Protein AF-A0A381YZC3-F1 (afdb_monomer)

pLDDT: mean 81.11, std 15.32, range [42.75, 98.31]

Nearest PDB structures (foldseek):
  5ohm-assembly2_H  TM=3.632E-01  e=3.678E-01  synthetic construct
  5mn2-assembly2_C  TM=3.811E-01  e=8.317E-01  synthetic construct
  7ny8-assembly2_D  TM=3.290E-01  e=1.004E+00  synthetic construct
  4ylb-assembly1_C  TM=3.086E-01  e=1.659E+00  Saccharolobus solfataricus 98/2
  4v93-assembly1_C1  TM=2.505E-01  e=2.919E+00  Lumbricus terrestris

Radius of gyration: 23.45 Å; Cα contacts (8 Å, |Δi|>4): 344; chains: 1; bounding box: 66×38×62 Å

Solvent-accessible surface area (backbone atoms only — not comparable to full-atom values): 11441 Å² total; per-residue (Å²): 133,54,74,67,57,52,53,51,52,52,19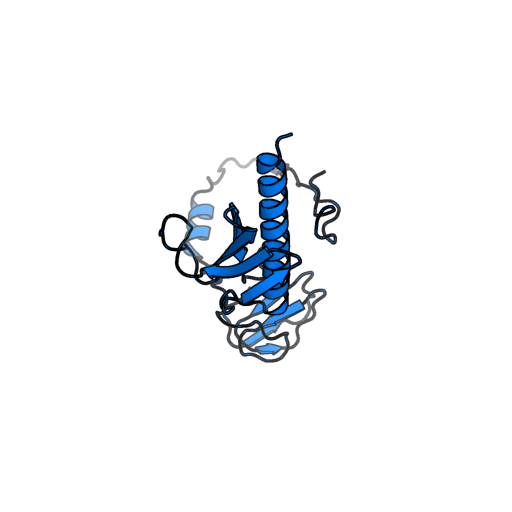,42,52,46,7,48,54,34,38,54,52,46,52,50,52,37,65,76,61,39,32,42,86,49,81,68,47,76,49,75,59,89,86,26,38,30,38,31,40,42,36,48,58,36,49,98,85,68,48,66,52,95,46,87,47,32,16,36,40,36,7,42,8,36,37,89,92,44,73,25,78,41,74,48,81,47,63,40,50,65,80,60,93,61,43,65,42,75,43,86,41,67,65,45,74,49,76,97,61,69,40,83,31,29,33,40,27,45,16,28,42,41,75,70,43,63,77,46,56,44,34,12,54,76,33,50,73,46,48,74,44,53,68,74,74,74,88,71,83,78,87,56,68,64,60,55,50,49,54,61,68,67,52,80,78,78,86,64,96,64,96,70,79,82,76,81,81,68,80,75,81,48,68,43,52,76,92,37,72,74,98,60,31,62,37,80,110

Structure (mmCIF, N/CA/C/O backbone):
data_AF-A0A381YZC3-F1
#
_entry.id   AF-A0A381YZC3-F1
#
loop_
_atom_site.group_PDB
_atom_site.id
_atom_site.type_symbol
_atom_site.label_atom_id
_atom_site.label_alt_id
_atom_site.label_comp_id
_atom_site.label_asym_id
_atom_site.label_entity_id
_atom_site.label_seq_id
_atom_site.pdbx_PDB_ins_code
_atom_site.Cartn_x
_atom_site.Cartn_y
_atom_site.Cartn_z
_atom_site.occupancy
_atom_site.B_iso_or_equiv
_atom_site.auth_seq_id
_atom_site.auth_comp_id
_atom_site.auth_asym_id
_atom_site.auth_atom_id
_atom_site.pdbx_PDB_model_num
ATOM 1 N N . MET A 1 1 ? -3.126 -2.264 38.651 1.00 59.81 1 MET A N 1
ATOM 2 C CA . MET A 1 1 ? -3.818 -1.925 37.384 1.00 59.81 1 MET A CA 1
ATOM 3 C C . MET A 1 1 ? -5.313 -1.931 37.640 1.00 59.81 1 MET A C 1
ATOM 5 O O . MET A 1 1 ? -5.784 -2.868 38.270 1.00 59.81 1 MET A O 1
ATOM 9 N N . SER A 1 2 ? -6.043 -0.898 37.218 1.00 80.50 2 SER A N 1
ATOM 10 C CA . SER A 1 2 ? -7.511 -0.875 37.309 1.00 80.50 2 SER A CA 1
ATOM 11 C C . SER A 1 2 ? -8.143 -1.694 36.174 1.00 80.50 2 SER A C 1
ATOM 13 O O . SER A 1 2 ? -7.505 -1.919 35.146 1.00 80.50 2 SER A O 1
ATOM 15 N N . SER A 1 3 ? -9.406 -2.107 36.340 1.00 79.31 3 SER A N 1
ATOM 16 C CA . SER A 1 3 ? -10.185 -2.769 35.276 1.00 79.31 3 SER A CA 1
ATOM 17 C C . SER A 1 3 ? -10.235 -1.921 33.994 1.00 79.31 3 SER A C 1
ATOM 19 O O . SER A 1 3 ? -10.028 -2.433 32.897 1.00 79.31 3 SER A O 1
ATOM 21 N N . PHE A 1 4 ? -10.367 -0.596 34.143 1.00 84.62 4 PHE A N 1
ATOM 22 C CA . PHE A 1 4 ? -10.307 0.355 33.030 1.00 84.62 4 PHE A CA 1
ATOM 23 C C . PHE A 1 4 ? -8.960 0.350 32.301 1.00 84.62 4 PHE A C 1
ATOM 25 O O . PHE A 1 4 ? -8.937 0.358 31.076 1.00 84.62 4 PHE A O 1
ATOM 32 N N . ALA A 1 5 ? -7.838 0.282 33.024 1.00 89.31 5 ALA A N 1
ATOM 33 C CA . ALA A 1 5 ? -6.520 0.204 32.394 1.00 89.31 5 ALA A CA 1
ATOM 34 C C . ALA A 1 5 ? -6.342 -1.103 31.604 1.00 89.31 5 ALA A C 1
ATOM 36 O O . ALA A 1 5 ? -5.731 -1.108 30.540 1.00 89.31 5 ALA A O 1
ATOM 37 N N . LEU A 1 6 ? -6.899 -2.214 32.092 1.00 92.88 6 LEU A N 1
ATOM 38 C CA . LEU A 1 6 ? -6.858 -3.483 31.368 1.00 92.88 6 LEU A CA 1
ATOM 39 C C . LEU A 1 6 ? -7.740 -3.456 30.109 1.00 92.88 6 LEU A C 1
ATOM 41 O O . LEU A 1 6 ? -7.315 -3.943 29.062 1.00 92.88 6 LEU A O 1
ATOM 45 N N . LEU A 1 7 ? -8.943 -2.881 30.197 1.00 93.38 7 LEU A N 1
ATOM 46 C CA . LEU A 1 7 ? -9.841 -2.703 29.051 1.00 93.38 7 LEU A CA 1
ATOM 47 C C . LEU A 1 7 ? -9.217 -1.793 27.981 1.00 93.38 7 LEU A C 1
ATOM 49 O O . LEU A 1 7 ? -9.295 -2.095 26.789 1.00 93.38 7 LEU A O 1
ATOM 53 N N . ASP A 1 8 ? -8.519 -0.739 28.408 1.00 94.75 8 ASP A N 1
ATOM 54 C CA . ASP A 1 8 ? -7.738 0.139 27.534 1.00 94.75 8 ASP A CA 1
ATOM 55 C C . ASP A 1 8 ? -6.683 -0.625 26.729 1.00 94.75 8 ASP A C 1
ATOM 57 O O . ASP A 1 8 ? -6.651 -0.553 25.498 1.00 94.75 8 ASP A O 1
ATOM 61 N N . ILE A 1 9 ? -5.853 -1.404 27.432 1.00 94.56 9 ILE A N 1
ATOM 62 C CA . ILE A 1 9 ? -4.782 -2.208 26.836 1.00 94.56 9 ILE A CA 1
ATOM 63 C C . ILE A 1 9 ? -5.363 -3.215 25.840 1.00 94.56 9 ILE A C 1
ATOM 65 O O . ILE A 1 9 ? -4.850 -3.345 24.729 1.00 94.56 9 ILE A O 1
ATOM 69 N N . ARG A 1 10 ? -6.456 -3.900 26.197 1.00 95.06 10 ARG A N 1
ATOM 70 C CA . ARG A 1 10 ? -7.119 -4.869 25.308 1.00 95.06 10 ARG A CA 1
ATOM 71 C C . ARG A 1 10 ? -7.629 -4.214 24.031 1.00 95.06 10 ARG A C 1
ATOM 73 O O . ARG A 1 10 ? -7.362 -4.725 22.947 1.00 95.06 10 ARG A O 1
ATOM 80 N N . THR A 1 11 ? -8.305 -3.074 24.150 1.00 96.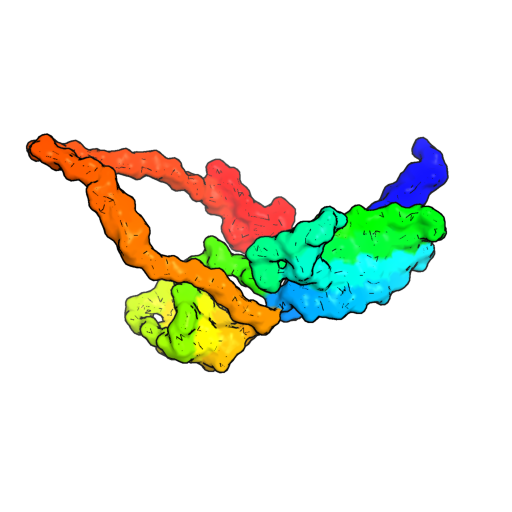25 11 THR A N 1
ATOM 81 C CA . THR A 1 11 ? -8.840 -2.351 22.987 1.00 96.25 11 THR A CA 1
ATOM 82 C C . THR A 1 11 ? -7.708 -1.859 22.083 1.00 96.25 11 THR A C 1
ATOM 84 O O . THR A 1 11 ? -7.801 -1.937 20.861 1.00 96.25 11 THR A O 1
ATOM 87 N N . ARG A 1 12 ? -6.585 -1.417 22.663 1.00 96.75 12 ARG A N 1
ATOM 88 C CA . ARG A 1 12 ? -5.393 -1.021 21.900 1.00 96.75 12 ARG A CA 1
ATOM 89 C C . ARG A 1 12 ? -4.755 -2.204 21.171 1.00 96.75 12 ARG A C 1
ATOM 91 O O . ARG A 1 12 ? -4.443 -2.086 19.990 1.00 96.75 12 ARG A O 1
ATOM 98 N N . ASN A 1 13 ? -4.622 -3.353 21.825 1.00 95.94 13 ASN A N 1
ATOM 99 C CA . ASN A 1 13 ? -4.119 -4.562 21.171 1.00 95.94 13 ASN A CA 1
ATOM 100 C C . ASN A 1 13 ? -5.030 -4.992 20.017 1.00 95.94 13 ASN A C 1
ATOM 102 O O . ASN A 1 13 ? -4.532 -5.334 18.950 1.00 95.94 13 ASN A O 1
ATOM 106 N N . LEU A 1 14 ? -6.350 -4.879 20.185 1.00 96.44 14 LEU A N 1
ATOM 107 C CA . LEU A 1 14 ? -7.303 -5.140 19.109 1.00 96.44 14 LEU A CA 1
ATOM 108 C C . LEU A 1 14 ? -7.107 -4.188 17.917 1.00 96.44 14 LEU A C 1
ATOM 110 O O . LEU A 1 14 ? -7.117 -4.637 16.772 1.00 96.44 14 LEU A O 1
ATOM 114 N N . SER A 1 15 ? -6.845 -2.895 18.162 1.00 97.38 15 SER A N 1
ATOM 115 C CA . SER A 1 15 ? -6.509 -1.967 17.070 1.00 97.38 15 SER A CA 1
ATOM 116 C C . SER A 1 15 ? -5.208 -2.344 16.358 1.00 97.38 15 SER A C 1
ATOM 118 O O . SER A 1 15 ? -5.127 -2.181 15.142 1.00 97.38 15 SER A O 1
ATOM 120 N N . HIS A 1 16 ? -4.211 -2.896 17.062 1.00 96.50 16 HIS A N 1
ATOM 121 C CA . HIS A 1 16 ? -2.996 -3.418 16.427 1.00 96.50 16 HIS A CA 1
ATOM 122 C C . HIS A 1 16 ? -3.289 -4.644 15.557 1.00 96.50 16 HIS A C 1
ATOM 124 O O . HIS A 1 16 ? -2.818 -4.690 14.429 1.00 96.50 16 HIS A O 1
ATOM 130 N N . SER A 1 17 ? -4.135 -5.576 16.001 1.00 95.69 17 SER A N 1
ATOM 131 C CA . SER A 1 17 ? -4.540 -6.718 15.166 1.00 95.69 17 SER A CA 1
ATOM 132 C C . SER A 1 17 ? -5.266 -6.277 13.889 1.00 95.69 17 SER A C 1
ATOM 134 O O . SER A 1 17 ? -5.000 -6.806 12.812 1.00 95.69 17 SER A O 1
ATOM 136 N N . GLY A 1 18 ? -6.144 -5.271 13.977 1.00 95.81 18 GLY A N 1
ATOM 137 C CA . GLY A 1 18 ? -6.758 -4.671 12.789 1.00 95.81 18 GLY A CA 1
ATOM 138 C C . GLY A 1 18 ? -5.739 -3.971 11.880 1.00 95.81 18 GLY A C 1
ATOM 139 O O . GLY A 1 18 ? -5.841 -4.058 10.660 1.00 95.81 18 GLY A O 1
ATOM 140 N N . LEU A 1 19 ? -4.714 -3.334 12.458 1.00 96.31 19 LEU A N 1
ATOM 141 C CA . LEU A 1 19 ? -3.623 -2.707 11.706 1.00 96.31 19 LEU A CA 1
ATOM 142 C C . LEU A 1 19 ? -2.792 -3.752 10.948 1.00 96.31 19 LEU A C 1
ATOM 144 O O . LEU A 1 19 ? -2.541 -3.580 9.761 1.00 96.31 19 LEU A O 1
ATOM 148 N N . GLU A 1 20 ? -2.402 -4.844 11.604 1.00 95.88 20 GLU A N 1
ATOM 149 C CA . GLU A 1 20 ? -1.656 -5.952 10.993 1.00 95.88 20 GLU A CA 1
ATOM 150 C C . GLU A 1 20 ? -2.439 -6.584 9.839 1.00 95.88 20 GLU A C 1
ATOM 152 O O . GLU A 1 20 ? -1.898 -6.775 8.749 1.00 95.88 20 GLU A O 1
ATOM 157 N N . HIS A 1 21 ? -3.734 -6.833 10.045 1.00 95.25 21 HIS A N 1
ATOM 158 C CA . HIS A 1 21 ? -4.621 -7.325 8.995 1.00 95.25 21 HIS A CA 1
ATOM 159 C C . HIS A 1 21 ? -4.702 -6.341 7.817 1.00 95.25 21 HIS A C 1
ATOM 161 O O . HIS A 1 21 ? -4.593 -6.754 6.664 1.00 95.25 21 HIS A O 1
ATOM 167 N N . GLY A 1 22 ? -4.820 -5.038 8.086 1.00 95.38 22 GLY A N 1
ATOM 168 C CA . GLY A 1 22 ? -4.810 -4.003 7.051 1.00 95.38 22 GLY A CA 1
ATOM 169 C C . GLY A 1 22 ? -3.502 -3.958 6.258 1.00 95.38 22 GLY A C 1
ATOM 170 O O . GLY A 1 22 ? -3.535 -3.844 5.036 1.00 95.38 22 GLY A O 1
ATOM 171 N N . ILE A 1 23 ? -2.351 -4.113 6.919 1.00 94.19 23 ILE A N 1
ATOM 172 C CA . ILE A 1 23 ? -1.042 -4.175 6.250 1.00 94.19 23 ILE A CA 1
ATOM 173 C C . ILE A 1 23 ? -0.961 -5.402 5.340 1.00 94.19 23 ILE A C 1
ATOM 175 O O . ILE A 1 23 ? -0.447 -5.296 4.229 1.00 94.19 23 ILE A O 1
ATOM 179 N N . GLN A 1 24 ? -1.463 -6.558 5.780 1.00 93.19 24 GLN A N 1
ATOM 180 C CA . GLN A 1 24 ? -1.457 -7.761 4.948 1.00 93.19 24 GLN A CA 1
ATOM 181 C C . GLN A 1 24 ? -2.331 -7.582 3.704 1.00 93.19 24 GLN A C 1
ATOM 183 O O . GLN A 1 24 ? -1.874 -7.839 2.597 1.00 93.19 24 GLN A O 1
ATOM 188 N N . LEU A 1 25 ? -3.544 -7.048 3.868 1.00 92.75 25 LEU A N 1
ATOM 189 C CA . LEU A 1 25 ? -4.438 -6.747 2.746 1.00 92.75 25 LEU A CA 1
ATOM 190 C C . LEU A 1 25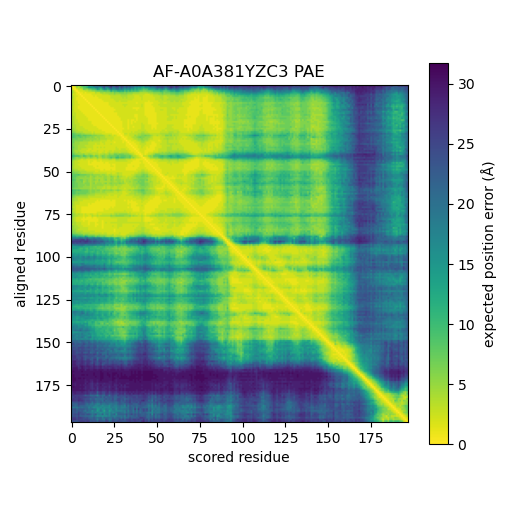 ? -3.816 -5.762 1.757 1.00 92.75 25 LEU A C 1
ATOM 192 O O . LEU A 1 25 ? -3.944 -5.938 0.549 1.00 92.75 25 LEU A O 1
ATOM 196 N N . PHE A 1 26 ? -3.132 -4.740 2.269 1.00 90.94 26 PHE A N 1
ATOM 197 C CA . PHE A 1 26 ? -2.407 -3.781 1.447 1.00 90.94 26 PHE A CA 1
ATOM 198 C C . PHE A 1 26 ? -1.318 -4.449 0.609 1.00 90.94 26 PHE A C 1
ATOM 200 O O . PHE A 1 26 ? -1.240 -4.214 -0.594 1.00 90.94 26 PHE A O 1
ATOM 207 N N . LYS A 1 27 ? -0.512 -5.317 1.231 1.00 85.81 27 LYS A N 1
ATOM 208 C CA . LYS A 1 27 ? 0.539 -6.080 0.546 1.00 85.81 27 LYS A CA 1
ATOM 209 C C . LYS A 1 27 ? -0.027 -7.019 -0.516 1.00 85.81 27 LYS A C 1
ATOM 211 O O . LYS A 1 27 ? 0.520 -7.078 -1.610 1.00 85.81 27 LYS A O 1
ATOM 216 N N . ASP A 1 28 ? -1.117 -7.714 -0.204 1.00 86.12 28 ASP A N 1
ATOM 217 C CA . ASP A 1 28 ? -1.740 -8.678 -1.115 1.00 86.12 28 ASP A CA 1
ATOM 218 C C . ASP A 1 28 ? -2.416 -7.989 -2.311 1.00 86.12 28 ASP A C 1
ATOM 220 O O . ASP A 1 28 ? -2.456 -8.545 -3.407 1.00 86.12 28 ASP A O 1
ATOM 224 N N . ASN A 1 29 ? -2.960 -6.782 -2.113 1.00 84.69 29 ASN A N 1
ATOM 225 C CA . ASN A 1 29 ? -3.645 -6.027 -3.163 1.00 84.69 29 ASN A CA 1
ATOM 226 C C . ASN A 1 29 ? -2.680 -5.188 -4.017 1.00 84.69 29 ASN A C 1
ATOM 228 O O . ASN A 1 29 ? -2.900 -5.026 -5.214 1.00 84.69 29 ASN A O 1
ATOM 232 N N . GLY A 1 30 ? -1.629 -4.634 -3.405 1.00 79.00 30 GLY A N 1
ATOM 233 C CA . GLY A 1 30 ? -0.659 -3.751 -4.060 1.00 79.00 30 GLY A CA 1
ATOM 234 C C . GLY A 1 30 ? -1.195 -2.358 -4.416 1.00 79.00 30 GLY A C 1
ATOM 235 O O . GLY A 1 30 ? -0.480 -1.586 -5.047 1.00 79.00 30 GLY A O 1
ATOM 236 N N . SER A 1 31 ? -2.425 -2.019 -4.020 1.00 83.31 31 SER A N 1
ATOM 237 C CA . SER A 1 31 ? -3.089 -0.743 -4.317 1.00 83.31 31 SER A CA 1
ATOM 238 C C . SER A 1 31 ? -3.475 -0.009 -3.026 1.00 83.31 31 SER A C 1
ATOM 240 O O . SER A 1 31 ? -3.826 -0.656 -2.033 1.00 83.31 31 SER A O 1
ATOM 242 N N . PRO A 1 32 ? -3.480 1.340 -3.012 1.00 86.12 32 PRO A N 1
ATOM 243 C CA . PRO A 1 32 ? -3.986 2.106 -1.877 1.00 86.12 32 PRO A CA 1
ATOM 244 C C . PRO A 1 32 ? -5.521 2.133 -1.822 1.00 86.12 32 PRO A C 1
ATOM 246 O O . PRO A 1 32 ? -6.089 2.544 -0.811 1.00 86.12 32 PRO A O 1
ATOM 249 N N . TYR A 1 33 ? -6.200 1.679 -2.8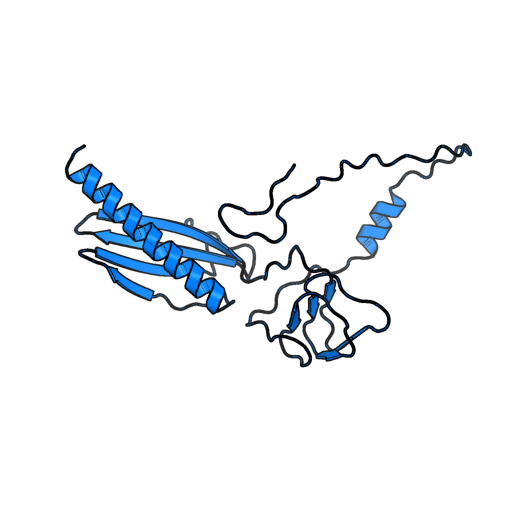80 1.00 88.94 33 TYR A N 1
ATOM 250 C CA . TYR A 1 33 ? -7.652 1.738 -3.029 1.00 88.94 33 TYR A CA 1
ATOM 251 C C . TYR A 1 33 ? -8.335 0.448 -2.569 1.00 88.94 33 TYR A C 1
ATOM 253 O O . TYR A 1 33 ? -8.870 -0.324 -3.364 1.00 88.94 33 TYR A O 1
ATOM 261 N N . ILE A 1 34 ? -8.346 0.224 -1.257 1.00 90.94 34 ILE A N 1
ATOM 262 C CA . ILE A 1 34 ? -8.999 -0.935 -0.640 1.00 90.94 34 ILE A CA 1
ATOM 263 C C . ILE A 1 34 ? -10.246 -0.463 0.109 1.00 90.94 34 ILE A C 1
ATOM 265 O O . ILE A 1 34 ? -10.201 0.478 0.901 1.00 90.94 34 ILE A O 1
ATOM 269 N N . SER A 1 35 ? -11.384 -1.114 -0.147 1.00 93.75 35 SER A N 1
ATOM 270 C CA . SER A 1 35 ? -12.636 -0.787 0.544 1.00 93.75 35 SER A CA 1
ATOM 271 C C . SER A 1 35 ? -12.525 -1.027 2.056 1.00 93.75 35 SER A C 1
ATOM 273 O O . SER A 1 35 ? -11.836 -1.961 2.469 1.00 93.75 35 SER A O 1
ATOM 275 N N . PRO A 1 36 ? -13.227 -0.237 2.891 1.00 95.25 36 PRO A N 1
ATOM 276 C CA . PRO A 1 36 ? -13.269 -0.461 4.328 1.00 95.25 36 PRO A CA 1
ATOM 277 C C . PRO A 1 36 ? -13.705 -1.876 4.705 1.00 95.25 36 PRO A C 1
ATOM 279 O O . PRO A 1 36 ? -14.587 -2.459 4.070 1.00 95.25 36 PRO A O 1
ATOM 282 N N . ILE A 1 37 ? -13.119 -2.407 5.775 1.00 95.94 37 ILE A N 1
ATOM 283 C CA . ILE A 1 37 ? -13.428 -3.745 6.284 1.00 95.94 37 ILE A CA 1
ATOM 284 C C . ILE A 1 37 ? -13.760 -3.655 7.761 1.00 95.94 37 ILE A C 1
ATOM 286 O O . ILE A 1 37 ? -13.007 -3.083 8.543 1.00 95.94 37 ILE A O 1
ATOM 290 N N . GLU A 1 38 ? -14.850 -4.300 8.148 1.00 96.62 38 GLU A N 1
ATOM 291 C CA . GLU A 1 38 ? -15.247 -4.469 9.538 1.00 96.62 38 GLU A CA 1
ATOM 292 C C . GLU A 1 38 ? -15.151 -5.944 9.934 1.00 96.62 38 GLU A C 1
ATOM 294 O O . GLU A 1 38 ? -15.548 -6.842 9.180 1.00 96.62 38 GLU A O 1
ATOM 299 N N . LYS A 1 39 ? -14.591 -6.209 11.115 1.00 95.62 39 LYS A N 1
ATOM 300 C CA . LYS A 1 39 ? -14.469 -7.556 11.678 1.00 95.62 39 LYS A CA 1
ATOM 301 C C . LYS A 1 39 ? -14.733 -7.540 13.175 1.00 95.62 39 LYS A C 1
ATOM 303 O O . LYS A 1 39 ? -14.365 -6.605 13.878 1.00 95.62 39 LYS A O 1
ATOM 308 N N . ASN A 1 40 ? -15.290 -8.647 13.652 1.00 93.38 40 ASN A N 1
ATOM 309 C CA . ASN A 1 40 ? -15.384 -8.952 15.073 1.00 93.38 40 ASN A CA 1
ATOM 310 C C . ASN A 1 40 ? -14.237 -9.882 15.467 1.00 93.38 40 ASN A C 1
ATOM 312 O O . ASN A 1 40 ? -13.890 -10.799 14.718 1.00 93.38 40 ASN A O 1
ATOM 316 N N . PHE A 1 41 ? -13.663 -9.660 16.643 1.00 84.88 41 PHE A N 1
ATOM 317 C CA . PHE A 1 41 ? -12.648 -10.529 17.223 1.00 84.88 41 PHE A CA 1
ATOM 318 C C . PHE A 1 41 ? -12.816 -10.555 18.743 1.00 84.88 41 PHE A C 1
ATOM 320 O O . PHE A 1 41 ? -12.629 -9.542 19.420 1.00 84.88 41 PHE A O 1
ATOM 327 N N . ASN A 1 42 ? -13.164 -11.730 19.274 1.00 84.88 42 ASN A N 1
ATOM 328 C CA . ASN A 1 42 ? -13.624 -11.912 20.655 1.00 84.88 42 ASN A CA 1
ATOM 329 C C . ASN A 1 42 ? -14.810 -10.981 20.981 1.00 84.88 42 ASN A C 1
ATOM 331 O O . ASN A 1 42 ? -15.773 -10.931 20.220 1.00 84.88 42 ASN A O 1
ATOM 335 N N . ASP A 1 43 ? -14.718 -10.235 22.085 1.00 89.50 43 ASP A N 1
ATOM 336 C CA . ASP A 1 43 ? -15.761 -9.338 22.600 1.00 89.50 43 ASP A CA 1
ATOM 337 C C . ASP A 1 43 ? -15.679 -7.913 22.015 1.00 89.50 43 ASP A C 1
ATOM 339 O O . ASP A 1 43 ? -16.234 -6.967 22.575 1.00 89.50 43 ASP A O 1
ATOM 343 N N . GLY A 1 44 ? -14.927 -7.731 20.928 1.00 94.44 44 GLY A N 1
ATOM 344 C CA . GLY A 1 44 ? -14.711 -6.437 20.295 1.00 94.44 44 GLY A CA 1
ATOM 345 C C . GLY A 1 44 ? -14.850 -6.475 18.785 1.00 94.44 44 GLY A C 1
ATOM 346 O O . GLY A 1 44 ? -14.906 -7.538 18.160 1.00 94.44 44 GLY A O 1
ATOM 347 N N . SER A 1 45 ? -14.846 -5.289 18.194 1.00 96.69 45 SER A N 1
ATOM 348 C CA . SER A 1 45 ? -14.811 -5.099 16.749 1.00 96.69 45 SER A CA 1
ATOM 349 C C . SER A 1 45 ? -13.684 -4.158 16.354 1.00 96.69 45 SER A C 1
ATOM 351 O O . SER A 1 45 ? -13.205 -3.360 17.164 1.00 96.69 45 SER A O 1
ATOM 353 N N . TYR A 1 46 ? -13.239 -4.262 15.107 1.00 97.69 46 TYR A N 1
ATOM 354 C CA . TYR A 1 46 ? -12.382 -3.261 14.499 1.00 97.69 46 TYR A CA 1
ATOM 355 C C . TYR A 1 46 ? -12.807 -2.953 13.065 1.00 97.69 46 TYR A C 1
ATOM 357 O O . TYR A 1 46 ? -13.299 -3.820 12.339 1.00 97.69 46 TYR A O 1
ATOM 365 N N . VAL A 1 47 ? -12.574 -1.706 12.664 1.00 98.31 47 VAL A N 1
ATOM 366 C CA . VAL A 1 47 ? -12.783 -1.203 11.308 1.00 98.31 47 VAL A CA 1
ATOM 367 C C . VAL A 1 47 ? -11.444 -0.761 10.738 1.00 98.31 47 VAL A C 1
ATOM 369 O O . VAL A 1 47 ? -10.731 0.032 11.355 1.00 98.31 47 VAL A O 1
ATOM 372 N N . ILE A 1 48 ? -11.124 -1.274 9.557 1.00 97.94 48 ILE A N 1
ATOM 373 C CA . ILE A 1 48 ? -9.964 -0.915 8.749 1.00 97.94 48 ILE A CA 1
ATOM 374 C C . ILE A 1 48 ? -10.428 0.057 7.668 1.00 97.94 48 ILE A C 1
ATOM 376 O O . ILE A 1 48 ? -11.362 -0.258 6.928 1.00 97.94 48 ILE A O 1
ATOM 380 N N . THR A 1 49 ? -9.765 1.204 7.542 1.00 97.31 49 THR A N 1
ATOM 381 C CA . THR A 1 49 ? -9.939 2.126 6.411 1.00 97.31 49 THR A CA 1
ATOM 382 C C . THR A 1 49 ? -8.597 2.484 5.782 1.00 97.31 49 THR A C 1
ATOM 384 O O . THR A 1 49 ? -7.571 2.527 6.464 1.00 97.31 49 THR A O 1
ATOM 387 N N . PHE A 1 50 ? -8.620 2.729 4.473 1.00 95.31 50 PHE A N 1
ATOM 388 C CA . PHE A 1 50 ? -7.480 3.178 3.680 1.00 95.31 50 PHE A CA 1
ATOM 389 C C . PHE A 1 50 ? -7.792 4.576 3.152 1.00 95.31 50 PHE A C 1
ATOM 391 O O . PHE A 1 50 ? -8.500 4.738 2.160 1.00 95.31 50 PHE A O 1
ATOM 398 N N . GLU A 1 51 ? -7.318 5.599 3.857 1.00 93.88 51 GLU A N 1
ATOM 399 C CA . GLU A 1 51 ? -7.574 6.993 3.493 1.00 93.88 51 GLU A CA 1
ATOM 400 C C . GLU A 1 51 ? -6.533 7.439 2.461 1.00 93.88 51 GLU A C 1
ATOM 402 O O . GLU A 1 51 ? -5.358 7.601 2.788 1.00 93.88 51 GLU A O 1
ATOM 407 N N . THR A 1 52 ? -6.940 7.619 1.205 1.00 91.31 52 THR A N 1
ATOM 408 C CA . THR A 1 52 ? -6.029 7.993 0.104 1.00 91.31 52 THR A CA 1
ATOM 409 C C . THR A 1 52 ? -5.975 9.497 -0.153 1.00 91.31 52 THR A C 1
ATOM 411 O O . THR A 1 52 ? -5.133 9.963 -0.911 1.00 91.31 52 THR A O 1
ATOM 414 N N . SER A 1 53 ? -6.896 10.269 0.429 1.00 89.62 53 SER A N 1
ATOM 415 C CA . SER A 1 53 ? -7.006 11.707 0.172 1.00 89.62 53 SER A CA 1
ATOM 416 C C . SER A 1 53 ? -6.337 12.548 1.239 1.00 89.62 53 SER A C 1
ATOM 418 O O . SER A 1 53 ? -5.690 13.529 0.897 1.00 89.62 53 SER A O 1
ATOM 420 N N . SER A 1 54 ? -6.499 12.197 2.515 1.00 90.44 54 SER A N 1
ATOM 421 C CA . SER A 1 54 ? -6.123 13.061 3.630 1.00 90.44 54 SER A CA 1
ATOM 422 C C . SER A 1 54 ? -5.586 12.296 4.836 1.00 90.44 54 SER A C 1
ATOM 424 O O . SER A 1 54 ? -5.871 11.119 5.053 1.00 90.44 54 SER A O 1
ATOM 426 N N . ASN A 1 55 ? -4.771 12.988 5.628 1.00 89.69 55 ASN A N 1
ATOM 427 C CA . ASN A 1 55 ? -4.227 12.493 6.883 1.00 89.69 55 ASN A CA 1
ATOM 428 C C . ASN A 1 55 ? -5.223 12.670 8.048 1.00 89.69 55 ASN A C 1
ATOM 430 O O . ASN A 1 55 ? -6.361 13.112 7.876 1.00 89.69 55 ASN A O 1
ATOM 434 N N . GLN A 1 56 ? -4.785 12.349 9.267 1.00 87.69 56 GLN A N 1
ATOM 435 C CA . GLN A 1 56 ? -5.607 12.440 10.477 1.00 87.69 56 GLN A CA 1
ATOM 436 C C . GLN A 1 56 ? -6.106 13.853 10.817 1.00 87.69 56 GLN A C 1
ATOM 438 O O . GLN A 1 56 ? -7.075 13.967 11.564 1.00 87.69 56 GLN A O 1
ATOM 443 N N . ASP A 1 57 ? -5.458 14.890 10.285 1.00 91.19 57 ASP A N 1
ATOM 444 C CA . ASP A 1 57 ? -5.775 16.301 10.529 1.00 91.19 57 ASP A CA 1
ATOM 445 C C . ASP A 1 57 ? -6.610 16.910 9.386 1.00 91.19 57 ASP A C 1
ATOM 447 O O . ASP A 1 57 ? -6.945 18.092 9.416 1.00 91.19 57 ASP A O 1
ATOM 451 N N . GLY A 1 58 ? -6.965 16.109 8.373 1.00 88.88 58 GLY A N 1
ATOM 452 C CA . GLY A 1 58 ? -7.715 16.555 7.197 1.00 88.88 58 GLY A CA 1
ATOM 453 C C . GLY A 1 58 ? -6.856 17.205 6.108 1.00 88.88 58 GLY A C 1
ATOM 454 O O . GLY A 1 58 ? -7.401 17.665 5.108 1.00 88.88 58 GLY A O 1
ATOM 455 N N . THR A 1 59 ? -5.530 17.221 6.258 1.00 91.69 59 THR A N 1
ATOM 456 C CA . THR A 1 59 ? -4.603 17.713 5.228 1.00 91.69 59 THR A CA 1
ATOM 457 C C . THR A 1 59 ? -4.449 16.676 4.127 1.00 91.69 59 THR A C 1
ATOM 459 O O . THR A 1 59 ? -4.311 15.490 4.425 1.00 91.69 59 THR A O 1
ATOM 462 N N . ASN A 1 60 ? -4.421 17.111 2.866 1.00 90.88 60 ASN A N 1
ATOM 463 C CA . ASN A 1 60 ? -4.255 16.196 1.742 1.00 90.88 60 ASN A CA 1
ATOM 464 C C . ASN A 1 60 ? -2.931 15.420 1.815 1.00 90.88 60 ASN A C 1
ATOM 466 O O . ASN A 1 60 ? -1.900 15.972 2.207 1.00 90.88 60 ASN A O 1
ATOM 470 N N . LEU A 1 61 ? -2.956 14.149 1.409 1.00 87.19 61 LEU A N 1
ATOM 471 C CA . LEU A 1 61 ? -1.734 13.373 1.231 1.00 87.19 61 LEU A CA 1
ATOM 472 C C . LEU A 1 61 ? -0.916 13.945 0.061 1.00 87.19 61 LEU A C 1
ATOM 474 O O . LEU A 1 61 ? -1.497 14.384 -0.932 1.00 87.19 61 LEU A O 1
ATOM 478 N N . PRO A 1 62 ? 0.425 13.953 0.165 1.00 83.50 62 PRO A N 1
ATOM 479 C CA . PRO A 1 62 ? 1.284 14.584 -0.834 1.00 83.50 62 PRO A CA 1
ATOM 480 C C . PRO A 1 62 ? 1.358 13.813 -2.157 1.00 83.50 62 PRO A C 1
ATOM 482 O O . PRO A 1 62 ? 1.683 14.417 -3.174 1.00 83.50 62 PRO A O 1
ATOM 485 N N . TYR A 1 63 ? 1.065 12.506 -2.152 1.00 82.31 63 TYR A N 1
ATOM 486 C CA . TYR A 1 63 ? 1.196 11.647 -3.327 1.00 82.31 63 TYR A CA 1
ATOM 487 C C . TYR A 1 63 ? 0.012 10.696 -3.492 1.00 82.31 63 TYR A C 1
ATOM 489 O O . TYR A 1 63 ? -0.529 10.178 -2.516 1.00 82.31 63 TYR A O 1
ATOM 497 N N . SER A 1 64 ? -0.332 10.420 -4.750 1.00 82.19 64 SER A N 1
ATOM 498 C CA . SER A 1 64 ? -1.430 9.542 -5.181 1.00 82.19 64 SER A CA 1
ATOM 499 C C . SER A 1 64 ? -1.256 8.074 -4.763 1.00 82.19 64 SER A C 1
ATOM 501 O O . SER A 1 64 ? -2.236 7.369 -4.541 1.00 82.19 64 SER A O 1
ATOM 503 N N . HIS A 1 65 ? -0.009 7.624 -4.609 1.00 81.19 65 HIS A N 1
ATOM 504 C CA . HIS A 1 65 ? 0.345 6.259 -4.215 1.00 81.19 65 HIS A CA 1
ATOM 505 C C . HIS A 1 65 ? 0.423 6.064 -2.690 1.00 81.19 65 HIS A C 1
ATOM 507 O O . HIS A 1 65 ? 0.724 4.955 -2.235 1.00 81.19 65 HIS A O 1
ATOM 513 N N . PHE A 1 66 ? 0.170 7.112 -1.897 1.00 87.88 66 PHE A N 1
ATOM 514 C CA . PHE A 1 66 ? 0.117 7.023 -0.439 1.00 87.88 66 PHE A CA 1
ATOM 515 C C . PHE A 1 66 ? -1.293 6.707 0.049 1.00 87.88 66 PHE A C 1
ATOM 517 O O . PHE A 1 66 ? -2.297 7.161 -0.494 1.00 87.88 66 PHE A O 1
ATOM 524 N N . THR A 1 67 ? -1.358 5.965 1.147 1.00 92.19 67 THR A N 1
ATOM 525 C CA . THR A 1 67 ? -2.577 5.803 1.931 1.00 92.19 67 THR A CA 1
ATOM 526 C C . THR A 1 67 ? -2.253 5.855 3.414 1.00 92.19 67 THR A C 1
ATOM 528 O O . THR A 1 67 ? -1.209 5.372 3.859 1.00 92.19 67 THR A O 1
ATOM 531 N N . MET A 1 68 ? -3.149 6.440 4.199 1.00 95.25 68 MET A N 1
ATOM 532 C CA . MET A 1 68 ? -3.147 6.272 5.642 1.00 95.25 68 MET A CA 1
ATOM 533 C C . MET A 1 68 ? -4.062 5.098 5.980 1.00 95.25 68 MET A C 1
ATOM 535 O O . MET A 1 68 ? -5.287 5.224 6.000 1.00 95.25 68 MET A O 1
ATOM 539 N N . LEU A 1 69 ? -3.452 3.959 6.292 1.00 96.31 69 LEU A N 1
ATOM 540 C CA . LEU A 1 69 ? -4.159 2.834 6.877 1.00 96.31 69 LEU A CA 1
ATOM 541 C C . LEU A 1 69 ? -4.522 3.186 8.323 1.00 96.31 69 LEU A C 1
ATOM 543 O O . LEU A 1 69 ? -3.658 3.532 9.133 1.00 96.31 69 LEU A O 1
ATOM 547 N N . LYS A 1 70 ? -5.803 3.069 8.659 1.00 97.19 70 LYS A N 1
ATOM 548 C CA . LYS A 1 70 ? -6.351 3.322 9.990 1.00 97.19 70 LYS A CA 1
ATOM 549 C C . LYS A 1 70 ? -7.116 2.098 10.475 1.00 97.19 70 LYS A C 1
ATOM 551 O O . LYS A 1 70 ? -7.979 1.583 9.776 1.00 97.19 70 LYS A O 1
ATOM 556 N N . SER A 1 71 ? -6.833 1.685 11.704 1.00 97.94 71 SER A N 1
ATOM 557 C CA . SER A 1 71 ? -7.589 0.669 12.432 1.00 97.94 71 SER A CA 1
ATOM 558 C C . SER A 1 71 ? -8.251 1.313 13.649 1.00 97.94 71 SER A C 1
ATOM 560 O O . SER A 1 71 ? -7.581 1.937 14.477 1.00 97.94 71 SER A O 1
ATOM 562 N N . VAL A 1 72 ? -9.575 1.204 13.737 1.00 98.25 72 VAL A N 1
ATOM 563 C CA . VAL A 1 72 ? -10.391 1.678 14.865 1.00 98.25 72 VAL A CA 1
ATOM 564 C C . VAL A 1 72 ? -10.978 0.465 15.551 1.00 98.25 72 VAL A C 1
ATOM 566 O O . VAL A 1 72 ? -11.800 -0.214 14.950 1.00 98.25 72 VAL A O 1
ATOM 569 N N . ALA A 1 73 ? -10.578 0.202 16.790 1.00 98.06 73 ALA A N 1
ATOM 570 C CA . ALA A 1 73 ? -11.100 -0.900 17.582 1.00 98.06 73 ALA A CA 1
ATOM 571 C C . ALA A 1 73 ? -11.991 -0.410 18.718 1.00 98.06 73 ALA A C 1
ATOM 573 O O . ALA A 1 73 ? -11.687 0.599 19.363 1.00 98.06 73 ALA A O 1
ATOM 574 N N . THR A 1 74 ? -13.032 -1.186 18.999 1.00 98.06 74 THR A N 1
ATOM 575 C CA . THR A 1 74 ? -14.006 -0.927 20.055 1.00 98.06 74 THR A CA 1
ATOM 576 C C . THR A 1 74 ? -14.202 -2.181 20.899 1.00 98.06 74 THR A C 1
ATOM 578 O O . THR A 1 74 ? -14.456 -3.263 20.368 1.00 98.06 74 THR A O 1
ATOM 581 N N . ILE A 1 75 ? -14.108 -2.033 22.220 1.00 96.56 75 ILE A N 1
ATOM 582 C CA . ILE A 1 75 ? -14.558 -3.029 23.201 1.00 96.56 75 ILE A CA 1
ATOM 583 C C . ILE A 1 75 ? -15.404 -2.279 24.231 1.00 96.56 75 ILE A C 1
ATOM 585 O O . ILE A 1 75 ? -14.891 -1.409 24.936 1.00 96.56 75 ILE A O 1
ATOM 589 N N . ASN A 1 76 ? -16.693 -2.617 24.324 1.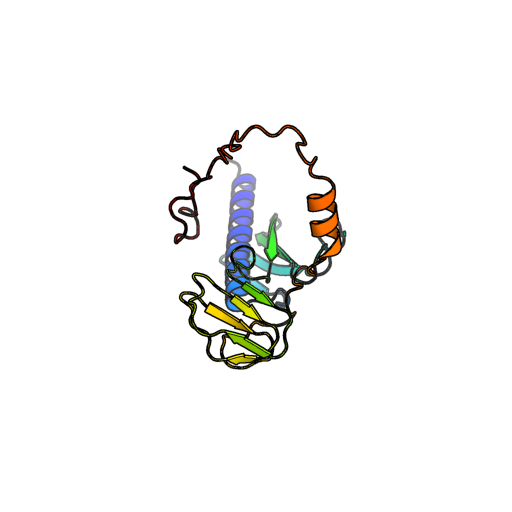00 93.62 76 ASN A N 1
ATOM 590 C CA . ASN A 1 76 ? -17.686 -1.857 25.091 1.00 93.62 76 ASN A CA 1
ATOM 591 C C . ASN A 1 76 ? -17.687 -0.361 24.708 1.00 93.62 76 ASN A C 1
ATOM 593 O O . ASN A 1 76 ? -17.968 -0.010 23.567 1.00 93.62 76 ASN A O 1
ATOM 597 N N . ASP A 1 77 ? -17.382 0.515 25.661 1.00 92.88 77 ASP A N 1
ATOM 598 C CA . ASP A 1 77 ? -17.324 1.972 25.548 1.00 92.88 77 ASP A CA 1
ATOM 599 C C . ASP A 1 77 ? -15.905 2.507 25.284 1.00 92.88 77 ASP A C 1
ATOM 601 O O . ASP A 1 77 ? -15.707 3.714 25.122 1.00 92.88 77 ASP A O 1
ATOM 605 N N . VAL A 1 78 ? -14.901 1.628 25.211 1.00 96.44 78 VAL A N 1
ATOM 606 C CA . VAL A 1 78 ? -13.515 2.015 24.940 1.00 96.44 78 VAL A CA 1
ATOM 607 C C . VAL A 1 78 ? -13.227 1.903 23.451 1.00 96.44 78 VAL A C 1
ATOM 609 O O . VAL A 1 78 ? -13.430 0.855 22.842 1.00 96.44 78 VAL A O 1
ATOM 612 N N . ILE A 1 79 ? -12.695 2.989 22.884 1.00 97.56 79 ILE A N 1
ATOM 613 C CA . ILE A 1 79 ? -12.303 3.093 21.475 1.00 97.56 79 ILE A CA 1
ATOM 614 C C . ILE A 1 79 ? -10.811 3.419 21.385 1.00 97.56 79 ILE A C 1
ATOM 616 O O . ILE A 1 79 ? -10.314 4.344 22.046 1.00 97.56 79 ILE A O 1
ATOM 620 N N . ARG A 1 80 ? -10.073 2.680 20.554 1.00 97.50 80 ARG A N 1
ATOM 621 C CA . ARG A 1 80 ? -8.648 2.923 20.287 1.00 97.50 80 ARG A CA 1
ATOM 622 C C . ARG A 1 80 ? -8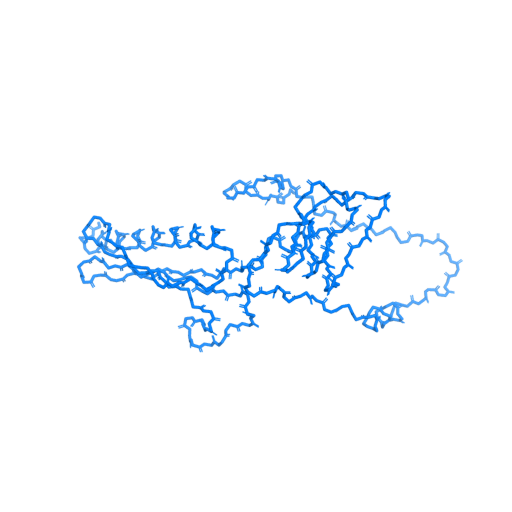.362 2.919 18.794 1.00 97.50 80 ARG A C 1
ATOM 624 O O . ARG A 1 80 ? -8.883 2.099 18.051 1.00 97.50 80 ARG A O 1
ATOM 631 N N . ASN A 1 81 ? -7.506 3.855 18.389 1.00 96.19 81 ASN A N 1
ATOM 632 C CA . ASN A 1 81 ? -7.160 4.099 16.996 1.00 96.19 81 ASN A CA 1
ATOM 633 C C . ASN A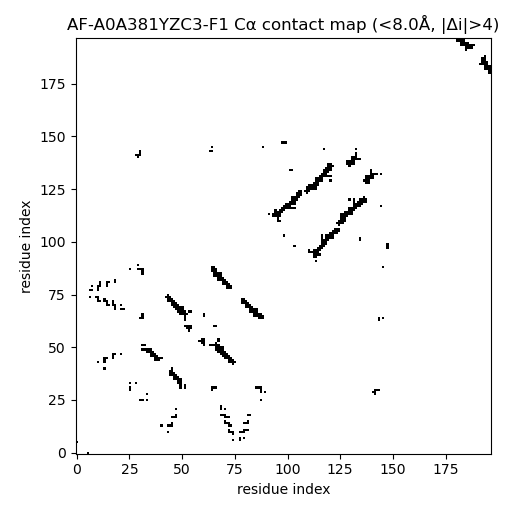 1 81 ? -5.659 3.912 16.805 1.00 96.19 81 ASN A C 1
ATOM 635 O O . ASN A 1 81 ? -4.871 4.501 17.549 1.00 96.19 81 ASN A O 1
ATOM 639 N N . THR A 1 82 ? -5.272 3.179 15.773 1.00 96.25 82 THR A N 1
ATOM 640 C CA . THR A 1 82 ? -3.886 3.046 15.312 1.00 96.25 82 THR A CA 1
ATOM 641 C C . THR A 1 82 ? -3.830 3.365 13.827 1.00 96.25 82 THR A C 1
ATOM 643 O O . THR A 1 82 ? -4.810 3.181 13.101 1.00 96.25 82 THR A O 1
ATOM 646 N N . ARG A 1 83 ? -2.717 3.948 13.382 1.00 95.25 83 ARG A N 1
ATOM 647 C CA . ARG A 1 83 ? -2.563 4.433 12.009 1.00 95.25 83 ARG A CA 1
ATOM 648 C C . ARG A 1 83 ? -1.133 4.250 11.534 1.00 95.25 83 ARG A C 1
ATOM 650 O O . ARG A 1 83 ? -0.210 4.359 12.339 1.00 95.25 83 ARG A O 1
ATOM 657 N N . VAL A 1 84 ? -0.968 4.029 10.239 1.00 93.88 84 VAL A N 1
ATOM 658 C CA . VAL A 1 84 ? 0.329 3.987 9.560 1.00 93.88 84 VAL A CA 1
ATOM 659 C C . VAL A 1 84 ? 0.171 4.544 8.147 1.00 93.88 84 VAL A C 1
ATOM 661 O O . VAL A 1 84 ? -0.870 4.356 7.520 1.00 93.88 84 VAL A O 1
ATOM 664 N N . PHE A 1 85 ? 1.189 5.244 7.655 1.00 91.75 85 PHE A N 1
ATOM 665 C CA . PHE A 1 85 ? 1.255 5.641 6.252 1.00 91.75 85 PHE A CA 1
ATOM 666 C C . PHE A 1 85 ? 1.943 4.541 5.456 1.00 91.75 85 PHE A C 1
ATOM 668 O O . PHE A 1 85 ? 3.014 4.075 5.844 1.00 91.75 85 PHE A O 1
ATOM 675 N N . LEU A 1 86 ? 1.314 4.130 4.363 1.00 89.00 86 LEU A N 1
ATOM 676 C CA . LEU A 1 86 ? 1.811 3.109 3.454 1.00 89.00 86 LEU A CA 1
ATOM 677 C C . LEU A 1 86 ? 1.942 3.698 2.054 1.00 89.00 86 LEU A C 1
ATOM 679 O O . LEU A 1 86 ? 1.184 4.586 1.660 1.00 89.00 86 LEU A O 1
ATOM 683 N N . SER A 1 87 ? 2.899 3.163 1.310 1.00 85.56 87 SER A N 1
ATOM 684 C CA . SER A 1 87 ? 3.138 3.484 -0.088 1.00 85.56 87 SER A CA 1
ATOM 685 C C . SER A 1 87 ? 2.859 2.244 -0.926 1.00 85.56 87 SER A C 1
ATOM 687 O O . SER A 1 87 ? 3.345 1.166 -0.602 1.00 85.56 87 SER A O 1
ATOM 689 N N . SER A 1 88 ? 2.045 2.403 -1.970 1.00 79.62 88 SER A N 1
ATOM 690 C CA . SER A 1 88 ? 1.746 1.355 -2.968 1.00 79.62 88 SER A CA 1
ATOM 691 C C . SER A 1 88 ? 2.746 1.352 -4.118 1.00 79.62 88 SER A C 1
ATOM 693 O O . SER A 1 88 ? 2.825 0.398 -4.897 1.00 79.62 88 SER A O 1
ATOM 695 N N . TYR A 1 89 ? 3.565 2.406 -4.180 1.00 76.44 89 TYR A N 1
ATOM 696 C CA . TYR A 1 89 ? 4.873 2.296 -4.793 1.00 76.44 89 TYR A CA 1
ATOM 697 C C . TYR A 1 89 ? 5.544 1.073 -4.180 1.00 76.44 89 TYR A C 1
ATOM 699 O O . TYR A 1 89 ? 5.449 0.875 -2.968 1.00 76.44 89 TYR A O 1
ATOM 707 N N . GLN A 1 90 ? 6.173 0.252 -5.010 1.00 62.91 90 GLN A N 1
ATOM 708 C CA . GLN A 1 90 ? 6.814 -0.977 -4.557 1.00 62.91 90 GLN A CA 1
ATOM 709 C C . GLN A 1 90 ? 7.949 -0.679 -3.560 1.00 62.91 90 GLN A C 1
ATOM 711 O O . GLN A 1 90 ? 8.109 0.456 -3.107 1.00 62.91 90 GLN A O 1
ATOM 716 N N . ASP A 1 91 ? 8.854 -1.627 -3.321 1.00 57.62 91 ASP A N 1
ATOM 717 C CA . ASP A 1 91 ? 10.210 -1.307 -2.836 1.00 57.62 91 ASP A CA 1
ATOM 718 C C . ASP A 1 91 ? 10.995 -0.443 -3.866 1.00 57.62 91 ASP A C 1
ATOM 720 O O . ASP A 1 91 ? 12.190 -0.598 -4.089 1.00 57.62 91 ASP A O 1
ATOM 724 N N . ALA A 1 92 ? 10.317 0.498 -4.530 1.00 46.38 92 ALA A N 1
ATOM 725 C CA . ALA A 1 92 ? 10.678 1.185 -5.746 1.00 46.38 92 ALA A CA 1
ATOM 726 C C . ALA A 1 92 ? 11.811 2.202 -5.556 1.00 46.38 92 ALA A C 1
ATOM 728 O O . ALA A 1 92 ? 12.403 2.674 -6.523 1.00 46.38 92 ALA A O 1
ATOM 729 N N . PHE A 1 93 ? 12.157 2.506 -4.308 1.00 52.81 93 PHE A N 1
ATOM 730 C CA . PHE A 1 93 ? 13.371 3.249 -3.984 1.00 52.81 93 PHE A CA 1
ATOM 731 C C . PHE A 1 93 ? 14.630 2.365 -4.005 1.00 52.81 93 PHE A C 1
ATOM 733 O O . PHE A 1 93 ? 15.727 2.882 -3.828 1.00 52.81 93 PHE A O 1
ATOM 740 N N . ASN A 1 94 ? 14.478 1.064 -4.281 1.00 63.62 94 ASN A N 1
ATOM 741 C CA . ASN A 1 94 ? 15.548 0.101 -4.533 1.00 63.62 94 ASN A CA 1
ATOM 742 C C . ASN A 1 94 ? 15.476 -0.524 -5.942 1.00 63.62 94 ASN A C 1
ATOM 744 O O . ASN A 1 94 ? 16.083 -1.570 -6.183 1.00 63.62 94 ASN A O 1
ATOM 748 N N . LEU A 1 95 ? 14.762 0.093 -6.898 1.00 80.06 95 LEU A N 1
ATOM 749 C CA . LEU A 1 95 ? 14.816 -0.376 -8.288 1.00 80.06 95 LEU A CA 1
ATOM 750 C C . LEU A 1 95 ? 16.224 -0.185 -8.850 1.00 80.06 95 LEU A C 1
ATOM 752 O O . LEU A 1 95 ? 16.816 0.888 -8.741 1.00 80.06 95 LEU A O 1
ATOM 756 N N . ALA A 1 96 ? 16.711 -1.197 -9.558 1.00 85.31 96 ALA A N 1
ATOM 757 C CA . ALA A 1 96 ? 17.896 -1.077 -10.394 1.00 85.31 96 ALA A CA 1
ATOM 758 C C . ALA A 1 96 ? 17.635 -0.191 -11.627 1.00 85.31 96 ALA A C 1
ATOM 760 O O . ALA A 1 96 ? 18.574 0.370 -12.191 1.00 85.31 96 ALA A O 1
ATOM 761 N N . TYR A 1 97 ? 16.376 -0.078 -12.070 1.00 86.44 97 TYR A N 1
ATOM 762 C CA . TYR A 1 97 ? 15.988 0.735 -13.223 1.00 86.44 97 TYR A CA 1
ATOM 763 C C . TYR A 1 97 ? 14.497 1.090 -13.221 1.00 86.44 97 TYR A C 1
ATOM 765 O O . TYR A 1 97 ? 13.653 0.270 -12.860 1.00 86.44 97 TYR A O 1
ATOM 773 N N . TYR A 1 98 ? 14.158 2.282 -13.714 1.00 87.25 98 TYR A N 1
ATOM 774 C CA . TYR A 1 98 ? 12.776 2.681 -13.965 1.00 87.25 98 TYR A CA 1
ATOM 775 C C . TYR A 1 98 ? 12.635 3.490 -15.260 1.00 87.25 98 TYR A C 1
ATOM 777 O O . TYR A 1 98 ? 13.551 4.212 -15.657 1.00 87.25 98 TYR A O 1
ATOM 785 N N . SER A 1 99 ? 11.487 3.384 -15.938 1.00 83.94 99 SER A N 1
ATOM 786 C CA . SER A 1 99 ? 11.227 4.106 -17.189 1.00 83.94 99 SER A CA 1
ATOM 787 C C . SER A 1 99 ? 9.748 4.297 -17.507 1.00 83.94 99 SER A C 1
ATOM 789 O O . SER A 1 99 ? 8.963 3.358 -17.466 1.00 83.94 99 SER A O 1
ATOM 791 N N . ASN A 1 100 ? 9.382 5.482 -17.994 1.00 85.19 100 ASN A N 1
ATOM 792 C CA . ASN A 1 100 ? 8.035 5.746 -18.515 1.00 85.19 100 ASN A CA 1
ATOM 793 C C . ASN A 1 100 ? 7.819 5.241 -19.961 1.00 85.19 100 ASN A C 1
ATOM 795 O O . ASN A 1 100 ? 6.830 5.594 -20.602 1.00 85.19 100 ASN A O 1
ATOM 799 N N . SER A 1 101 ? 8.749 4.453 -20.514 1.00 85.56 101 SER A N 1
ATOM 800 C CA . SER A 1 101 ? 8.702 4.017 -21.916 1.00 85.56 101 SER A CA 1
ATOM 801 C C . SER A 1 101 ? 7.563 3.033 -22.195 1.00 85.56 101 SER A C 1
ATOM 803 O O . SER A 1 101 ? 7.320 2.106 -21.429 1.00 85.56 101 SER A O 1
ATOM 805 N N . ALA A 1 102 ? 6.909 3.189 -23.351 1.00 87.56 102 ALA A N 1
ATOM 806 C CA . ALA A 1 102 ? 5.886 2.252 -23.827 1.00 87.56 102 ALA A CA 1
ATOM 807 C C . ALA A 1 102 ? 6.473 0.905 -24.297 1.00 87.56 102 ALA A C 1
ATOM 809 O O . ALA A 1 102 ? 5.772 -0.102 -24.348 1.00 87.56 102 ALA A O 1
ATOM 810 N N . ASN A 1 103 ? 7.757 0.886 -24.659 1.00 89.56 103 ASN A N 1
ATOM 811 C CA . ASN A 1 103 ? 8.512 -0.326 -24.943 1.00 89.56 103 ASN A CA 1
ATOM 812 C C . ASN A 1 103 ? 9.936 -0.129 -24.422 1.00 89.56 103 ASN A C 1
ATOM 814 O O . ASN A 1 103 ? 10.603 0.833 -24.800 1.00 89.56 103 ASN A O 1
ATOM 818 N N . PHE A 1 104 ? 10.399 -1.041 -23.582 1.00 90.50 104 PHE A N 1
ATOM 819 C CA . PHE A 1 104 ? 11.760 -1.094 -23.079 1.00 90.50 104 PHE A CA 1
ATOM 820 C C . PHE A 1 104 ? 12.428 -2.377 -23.570 1.00 90.50 104 PHE A C 1
ATOM 822 O O . PHE A 1 104 ? 11.871 -3.472 -23.487 1.00 90.50 104 PHE A O 1
ATOM 829 N N . THR A 1 105 ? 13.616 -2.244 -24.152 1.00 88.50 105 THR A N 1
ATOM 830 C CA . THR A 1 105 ? 14.426 -3.367 -24.630 1.00 88.50 105 THR A CA 1
ATOM 831 C C . THR A 1 105 ? 15.869 -3.095 -24.266 1.00 88.50 105 THR A C 1
ATOM 833 O O . THR A 1 105 ? 16.383 -2.023 -24.571 1.00 88.50 105 THR A O 1
ATOM 836 N N . GLN A 1 106 ? 16.519 -4.064 -23.636 1.00 84.00 106 GLN A N 1
ATOM 837 C CA . GLN A 1 106 ? 17.931 -3.990 -23.278 1.00 84.00 106 GLN A CA 1
ATOM 838 C C . GLN A 1 106 ? 18.565 -5.343 -23.561 1.00 84.00 106 GLN A C 1
ATOM 840 O O . GLN A 1 106 ? 17.958 -6.362 -23.270 1.00 84.00 106 GLN A O 1
ATOM 845 N N . SER A 1 107 ? 19.775 -5.368 -24.113 1.00 82.19 107 SER A N 1
ATOM 846 C CA . SER A 1 107 ? 20.512 -6.608 -24.379 1.00 82.19 107 SER A CA 1
ATOM 847 C C . SER A 1 107 ? 21.963 -6.487 -23.937 1.00 82.19 107 SER A C 1
ATOM 849 O O . SER A 1 107 ? 22.543 -5.409 -24.038 1.00 82.19 107 SER A O 1
ATOM 851 N N . GLY A 1 108 ? 22.568 -7.601 -23.522 1.00 79.38 108 GLY A N 1
ATOM 852 C CA . GLY A 1 108 ? 24.004 -7.672 -23.229 1.00 79.38 108 GLY A CA 1
ATOM 853 C C . GLY A 1 108 ? 24.400 -7.303 -21.797 1.00 79.38 108 GLY A C 1
ATOM 854 O O . GLY A 1 108 ? 25.583 -7.351 -21.477 1.00 79.38 108 GLY A O 1
ATOM 855 N N . THR A 1 109 ? 23.438 -6.980 -20.928 1.00 80.62 109 THR A N 1
ATOM 856 C CA . THR A 1 109 ? 23.666 -6.725 -19.498 1.00 80.62 109 THR A CA 1
ATOM 857 C C . THR A 1 109 ? 22.546 -7.331 -18.653 1.00 80.62 109 THR A C 1
ATOM 859 O O . THR A 1 109 ? 21.416 -7.463 -19.127 1.00 80.62 109 THR A O 1
ATOM 862 N N . THR A 1 110 ? 22.852 -7.663 -17.397 1.00 87.75 110 THR A N 1
ATOM 863 C CA . THR A 1 110 ? 21.872 -8.157 -16.417 1.00 87.75 110 THR A CA 1
ATOM 864 C C . THR A 1 110 ? 21.548 -7.067 -15.402 1.00 87.75 110 THR A C 1
ATOM 866 O O . THR A 1 110 ? 22.461 -6.486 -14.816 1.00 87.75 110 THR A O 1
ATOM 869 N N . PHE A 1 111 ? 20.263 -6.810 -15.161 1.00 88.06 111 PHE A N 1
ATOM 870 C CA . PHE A 1 111 ? 19.824 -5.971 -14.045 1.00 88.06 111 PHE A CA 1
ATOM 871 C C . PHE A 1 111 ? 19.902 -6.757 -12.730 1.00 88.06 111 PHE A C 1
ATOM 873 O O . PHE A 1 111 ? 19.249 -7.791 -12.574 1.00 88.06 111 PHE A O 1
ATOM 880 N N . ASN A 1 112 ? 20.695 -6.263 -11.778 1.00 87.00 112 ASN A N 1
ATOM 881 C CA . ASN A 1 112 ? 20.822 -6.836 -10.436 1.00 87.00 112 ASN A CA 1
ATOM 882 C C . ASN A 1 112 ? 19.913 -6.091 -9.453 1.00 87.00 112 ASN A C 1
ATOM 884 O O . ASN A 1 112 ? 20.380 -5.311 -8.630 1.00 87.00 112 ASN A O 1
ATOM 888 N N . GLY A 1 113 ? 18.612 -6.314 -9.592 1.00 86.31 113 GLY A N 1
ATOM 889 C CA . GLY A 1 113 ? 17.562 -5.708 -8.781 1.00 86.31 113 GLY A CA 1
ATOM 890 C C . GLY A 1 113 ? 16.261 -5.639 -9.567 1.00 86.31 113 GLY A C 1
ATOM 891 O O . GLY A 1 113 ? 16.221 -6.024 -10.738 1.00 86.31 113 GLY A O 1
ATOM 892 N N . ASP A 1 114 ? 15.214 -5.153 -8.916 1.00 87.81 114 ASP A N 1
ATOM 893 C CA . ASP A 1 114 ? 13.898 -4.996 -9.528 1.00 87.81 114 ASP A CA 1
ATOM 894 C C . ASP A 1 114 ? 13.904 -3.837 -10.533 1.00 87.81 114 ASP A C 1
ATOM 896 O O . ASP A 1 114 ? 14.656 -2.870 -10.383 1.00 87.81 114 ASP A O 1
ATOM 900 N N . ILE A 1 115 ? 13.079 -3.920 -11.577 1.00 87.88 115 ILE A N 1
ATOM 901 C CA . ILE A 1 115 ? 12.937 -2.848 -12.573 1.00 87.88 115 ILE A CA 1
ATOM 902 C C . ILE A 1 115 ? 11.473 -2.521 -12.830 1.00 87.88 115 ILE A C 1
ATOM 904 O O . ILE A 1 115 ? 10.606 -3.381 -12.689 1.00 87.88 115 ILE A O 1
ATOM 908 N N . TYR A 1 116 ? 11.201 -1.305 -13.292 1.00 88.00 116 TYR A N 1
ATOM 909 C CA . TYR A 1 116 ? 9.845 -0.864 -13.609 1.00 88.00 116 TYR A CA 1
ATOM 910 C C . TYR A 1 116 ? 9.760 -0.185 -14.984 1.00 88.00 116 TYR A C 1
ATOM 912 O O . TYR A 1 116 ? 10.566 0.694 -15.297 1.00 88.00 116 TYR A O 1
ATOM 920 N N . SER A 1 117 ? 8.768 -0.537 -15.809 1.00 88.25 117 SER A N 1
ATOM 921 C CA . SER A 1 117 ? 8.449 0.230 -17.022 1.00 88.25 117 SER A CA 1
ATOM 922 C C . SER A 1 117 ? 6.960 0.257 -17.363 1.00 88.25 117 SER A C 1
ATOM 924 O O . SER A 1 117 ? 6.313 -0.778 -17.331 1.00 88.25 117 SER A O 1
ATOM 926 N N . ASN A 1 118 ? 6.408 1.411 -17.760 1.00 85.69 118 ASN A N 1
ATOM 927 C CA . ASN A 1 118 ? 4.960 1.552 -18.017 1.00 85.69 118 ASN A CA 1
ATOM 928 C C . ASN A 1 118 ? 4.417 0.606 -19.110 1.00 85.69 118 ASN A C 1
ATOM 930 O O . ASN A 1 118 ? 3.241 0.230 -19.075 1.00 85.69 118 ASN A O 1
ATOM 934 N N . GLY A 1 119 ? 5.256 0.241 -20.085 1.00 88.06 119 GLY A N 1
ATOM 935 C CA . GLY A 1 119 ? 4.881 -0.584 -21.232 1.00 88.06 119 GLY A CA 1
ATOM 936 C C . GLY A 1 119 ? 5.645 -1.905 -21.342 1.00 88.06 119 GLY A C 1
ATOM 937 O O . GLY A 1 119 ? 6.034 -2.499 -20.338 1.00 88.06 119 GLY A O 1
ATOM 938 N N . ASN A 1 120 ? 5.801 -2.413 -22.569 1.00 92.50 120 ASN A N 1
ATOM 939 C CA . ASN A 1 120 ? 6.328 -3.761 -22.812 1.00 92.50 120 ASN A CA 1
ATOM 940 C C . ASN A 1 120 ? 7.814 -3.875 -22.464 1.00 92.50 120 ASN A C 1
ATOM 942 O O . ASN A 1 120 ? 8.613 -3.026 -22.854 1.00 92.50 120 ASN A O 1
ATOM 946 N N . LEU A 1 121 ? 8.193 -4.982 -21.840 1.00 92.38 121 LEU A N 1
ATOM 947 C CA . LEU A 1 121 ? 9.561 -5.345 -21.495 1.00 92.38 121 LEU A CA 1
ATOM 948 C C . LEU A 1 121 ? 10.026 -6.479 -22.418 1.00 92.38 121 LEU A C 1
ATOM 950 O O . LEU A 1 121 ? 9.467 -7.572 -22.394 1.00 92.38 121 LEU A O 1
ATOM 954 N N . ASN A 1 122 ? 11.048 -6.241 -23.241 1.00 90.88 122 ASN A N 1
ATOM 955 C CA . ASN A 1 122 ? 11.542 -7.225 -24.210 1.00 90.88 122 ASN A CA 1
ATOM 956 C C . ASN A 1 122 ? 13.043 -7.481 -24.045 1.00 90.88 122 ASN A C 1
ATOM 958 O O . ASN A 1 122 ? 13.817 -6.559 -23.802 1.00 90.88 122 ASN A O 1
ATOM 962 N N . ASN A 1 123 ? 13.463 -8.734 -24.244 1.00 89.50 123 ASN A N 1
ATOM 963 C CA . ASN A 1 123 ? 14.872 -9.158 -24.253 1.00 89.50 123 ASN A CA 1
ATOM 964 C C . ASN A 1 123 ? 15.672 -8.851 -22.966 1.00 89.50 123 ASN A C 1
ATOM 966 O O . ASN A 1 123 ? 16.898 -8.871 -22.979 1.00 89.50 123 ASN A O 1
ATOM 970 N N . ILE A 1 124 ? 14.994 -8.576 -21.851 1.00 88.75 124 ILE A N 1
ATOM 971 C CA . ILE A 1 124 ? 15.635 -8.230 -20.581 1.00 88.75 124 ILE A CA 1
ATOM 972 C C . ILE A 1 124 ? 16.235 -9.461 -19.894 1.00 88.75 124 ILE A C 1
ATOM 974 O O . ILE A 1 124 ? 15.623 -10.523 -19.832 1.00 88.75 124 ILE A O 1
ATOM 978 N N . THR A 1 125 ? 17.431 -9.296 -19.331 1.00 89.88 125 THR A N 1
ATOM 979 C CA . THR A 1 125 ? 18.031 -10.258 -18.396 1.00 89.88 125 THR A CA 1
ATOM 980 C C . THR A 1 125 ? 18.048 -9.615 -17.010 1.00 89.88 125 THR A C 1
ATOM 982 O O . THR A 1 125 ? 18.590 -8.521 -16.849 1.00 89.88 125 THR A O 1
ATOM 985 N N . ILE A 1 126 ? 17.422 -10.247 -16.017 1.00 88.56 126 ILE A N 1
ATOM 986 C CA . ILE A 1 126 ? 17.193 -9.659 -14.689 1.00 88.56 126 ILE A CA 1
ATOM 987 C C . ILE A 1 126 ? 17.286 -10.720 -13.586 1.00 88.56 126 ILE A C 1
ATOM 989 O O . ILE A 1 126 ? 16.836 -11.848 -13.773 1.00 88.56 126 ILE A O 1
ATOM 993 N N . SER A 1 127 ? 17.880 -10.345 -12.450 1.00 87.12 127 SER A N 1
ATOM 994 C CA . SER A 1 127 ? 17.983 -11.177 -11.238 1.00 87.12 127 SER A CA 1
ATOM 995 C C . SER A 1 127 ? 16.883 -10.883 -10.200 1.00 87.12 127 SER A C 1
ATOM 997 O O . SER A 1 127 ? 16.725 -11.653 -9.257 1.00 87.12 127 SER A O 1
ATOM 999 N N . GLY A 1 128 ? 16.152 -9.773 -10.357 1.00 86.88 128 GLY A N 1
ATOM 1000 C CA . GLY A 1 128 ? 14.955 -9.397 -9.592 1.00 86.88 128 GLY A CA 1
ATOM 1001 C C . GLY A 1 128 ? 13.652 -9.553 -10.390 1.00 86.88 128 GLY A C 1
ATOM 1002 O O . GLY A 1 128 ? 13.568 -10.354 -11.325 1.00 86.88 128 GLY A O 1
ATOM 1003 N N . ILE A 1 129 ? 12.634 -8.775 -10.034 1.00 87.31 129 ILE A N 1
ATOM 1004 C CA . ILE A 1 129 ? 11.316 -8.765 -10.679 1.00 87.31 129 ILE A CA 1
ATOM 1005 C C . ILE A 1 129 ? 11.210 -7.566 -11.627 1.00 87.31 129 ILE A C 1
ATOM 1007 O O . ILE A 1 129 ? 11.572 -6.440 -11.292 1.00 87.31 129 ILE A O 1
ATOM 1011 N N . ALA A 1 130 ? 10.703 -7.809 -12.836 1.00 90.06 130 ALA A N 1
ATOM 1012 C CA . ALA A 1 130 ? 10.393 -6.754 -13.790 1.00 90.06 130 ALA A CA 1
ATOM 1013 C C . ALA A 1 130 ? 8.901 -6.436 -13.735 1.00 90.06 130 ALA A C 1
ATOM 1015 O O . ALA A 1 130 ? 8.080 -7.326 -13.949 1.00 90.06 130 ALA A O 1
ATOM 1016 N N . TYR A 1 131 ? 8.553 -5.184 -13.469 1.00 88.69 131 TYR A N 1
ATOM 1017 C CA . TYR A 1 131 ? 7.174 -4.740 -13.312 1.00 88.69 131 TYR A CA 1
ATOM 1018 C C . TYR A 1 131 ? 6.733 -3.834 -14.452 1.00 88.69 131 TYR A C 1
ATOM 1020 O O . TYR A 1 131 ? 7.528 -3.073 -15.010 1.00 88.69 131 TYR A O 1
ATOM 1028 N N . THR A 1 132 ? 5.447 -3.908 -14.782 1.00 88.81 132 THR A N 1
ATOM 1029 C CA . THR A 1 132 ? 4.832 -3.096 -15.832 1.00 88.81 132 THR A CA 1
ATOM 1030 C C . THR A 1 132 ? 3.405 -2.709 -15.494 1.00 88.81 132 THR A C 1
ATOM 1032 O O . THR A 1 132 ? 2.711 -3.458 -14.820 1.00 88.81 132 THR A O 1
ATOM 1035 N N . THR A 1 133 ? 2.946 -1.545 -15.948 1.00 82.19 133 THR A N 1
ATOM 1036 C CA . THR A 1 133 ? 1.557 -1.113 -15.719 1.00 82.19 133 THR A CA 1
ATOM 1037 C C . THR A 1 133 ? 0.584 -1.783 -16.679 1.00 82.19 133 THR A C 1
ATOM 1039 O O . THR A 1 133 ? -0.473 -2.263 -16.287 1.00 82.19 133 THR A O 1
ATOM 1042 N N . SER A 1 134 ? 0.929 -1.786 -17.968 1.00 82.94 134 SER A N 1
ATOM 1043 C CA . SER A 1 134 ? 0.015 -2.193 -19.044 1.00 82.94 134 SER A CA 1
ATOM 1044 C C . SER A 1 134 ? 0.680 -3.044 -20.126 1.00 82.94 134 SER A C 1
ATOM 1046 O O . SER A 1 134 ? 0.019 -3.470 -21.073 1.00 82.94 134 SER A O 1
ATOM 1048 N N . GLY A 1 135 ? 1.987 -3.284 -20.010 1.00 85.12 135 GLY A N 1
ATOM 1049 C CA . GLY A 1 135 ? 2.764 -4.037 -20.984 1.00 85.12 135 GLY A CA 1
ATOM 1050 C C . GLY A 1 135 ? 2.825 -5.538 -20.716 1.00 85.12 135 GLY A C 1
ATOM 1051 O O . GLY A 1 135 ? 2.331 -6.058 -19.718 1.00 85.12 135 GLY A O 1
ATOM 1052 N N . ALA A 1 136 ? 3.484 -6.242 -21.632 1.00 88.62 136 ALA A N 1
ATOM 1053 C CA . ALA A 1 136 ? 3.875 -7.641 -21.501 1.00 88.62 136 ALA A CA 1
ATOM 1054 C C . ALA A 1 136 ? 5.364 -7.779 -21.128 1.00 88.62 136 ALA A C 1
ATOM 1056 O O . ALA A 1 136 ? 6.133 -6.826 -21.241 1.00 88.62 136 ALA A O 1
ATOM 1057 N N . GLY A 1 137 ? 5.781 -8.983 -20.722 1.00 88.25 137 GLY A N 1
ATOM 1058 C CA . GLY A 1 137 ? 7.189 -9.297 -20.427 1.00 88.25 137 GLY A CA 1
ATOM 1059 C C . GLY A 1 137 ? 7.641 -8.998 -18.992 1.00 88.25 137 GLY A C 1
ATOM 1060 O O . GLY A 1 137 ? 8.828 -9.099 -18.694 1.00 88.25 137 GLY A O 1
ATOM 1061 N N . GLY A 1 138 ? 6.698 -8.672 -18.105 1.00 89.06 138 GLY A N 1
ATOM 1062 C CA . GLY A 1 138 ? 6.909 -8.513 -16.668 1.00 89.06 138 GLY A CA 1
ATOM 1063 C C . GLY A 1 138 ? 5.634 -8.798 -15.871 1.00 89.06 138 GLY A C 1
ATOM 1064 O O . GLY A 1 138 ? 4.614 -9.208 -16.429 1.00 89.06 138 GLY A O 1
ATOM 1065 N N . THR A 1 139 ? 5.696 -8.576 -14.564 1.00 89.75 139 THR A N 1
ATOM 1066 C CA . THR A 1 139 ? 4.569 -8.653 -13.632 1.00 89.75 139 THR A CA 1
ATOM 1067 C C . THR A 1 139 ? 3.737 -7.377 -13.718 1.00 89.75 139 THR A C 1
ATOM 1069 O O . THR A 1 139 ? 4.271 -6.279 -13.558 1.00 89.75 139 THR A O 1
ATOM 1072 N N . LEU A 1 140 ? 2.427 -7.513 -13.940 1.00 87.44 140 LEU A N 1
ATOM 1073 C CA . LEU A 1 140 ? 1.510 -6.373 -13.934 1.00 87.44 140 LEU A CA 1
ATOM 1074 C C . LEU A 1 140 ? 1.428 -5.758 -12.531 1.00 87.44 140 LEU A C 1
ATOM 1076 O O . LEU A 1 140 ? 1.135 -6.454 -11.558 1.00 87.44 140 LEU A O 1
ATOM 1080 N N . HIS A 1 141 ? 1.682 -4.458 -12.439 1.00 80.38 141 HIS A N 1
ATOM 1081 C CA . HIS A 1 141 ? 1.513 -3.655 -11.232 1.00 80.38 141 HIS A CA 1
ATOM 1082 C C . HIS A 1 141 ? 0.125 -2.987 -11.256 1.00 80.38 141 HIS A C 1
ATOM 1084 O O . HIS A 1 141 ? -0.285 -2.492 -12.308 1.00 80.38 141 HIS A O 1
ATOM 1090 N N . PRO A 1 142 ? -0.634 -3.025 -10.144 1.00 75.44 142 PRO A N 1
ATOM 1091 C CA . PRO A 1 142 ? -1.971 -2.441 -10.079 1.00 75.44 142 PRO A CA 1
ATOM 1092 C C . PRO A 1 142 ? -1.944 -0.914 -10.201 1.00 75.44 142 PRO A C 1
ATOM 1094 O O . PRO A 1 142 ? -1.006 -0.252 -9.772 1.00 75.44 142 PRO A O 1
ATOM 1097 N N . GLU A 1 143 ? -3.029 -0.343 -10.723 1.00 73.81 143 GLU A N 1
ATOM 1098 C CA . GLU A 1 143 ? -3.205 1.110 -10.749 1.00 73.81 143 GLU A CA 1
ATOM 1099 C C . GLU A 1 143 ? -3.318 1.703 -9.320 1.00 73.81 143 GLU A C 1
ATOM 1101 O O . GLU A 1 143 ? -3.874 1.061 -8.411 1.00 73.81 143 GLU A O 1
ATOM 1106 N N . PRO A 1 144 ? -2.836 2.944 -9.109 1.00 72.69 144 PRO A N 1
ATOM 1107 C CA . PRO A 1 144 ? -2.326 3.865 -10.120 1.00 72.69 144 PRO A CA 1
ATOM 1108 C C . PRO A 1 144 ? -0.858 3.588 -10.469 1.00 72.69 144 PRO A C 1
ATOM 1110 O O . PRO A 1 144 ? -0.059 3.242 -9.598 1.00 72.69 144 PRO A O 1
ATOM 1113 N N . SER A 1 145 ? -0.499 3.806 -11.736 1.00 74.25 145 SER A N 1
ATOM 1114 C CA . SER A 1 145 ? 0.901 3.829 -12.173 1.00 74.25 145 SER A CA 1
ATOM 1115 C C . SER A 1 145 ? 1.748 4.700 -11.238 1.00 74.25 145 SER A C 1
ATOM 1117 O O . SER A 1 145 ? 1.350 5.831 -10.938 1.00 74.25 145 SER A O 1
ATOM 1119 N N . PRO A 1 146 ? 2.934 4.248 -10.814 1.00 73.44 146 PRO A N 1
ATOM 1120 C CA . PRO A 1 146 ? 3.792 5.064 -9.990 1.00 73.44 146 PRO A CA 1
ATOM 1121 C C . PRO A 1 146 ? 4.339 6.282 -10.740 1.00 73.44 146 PRO A C 1
ATOM 1123 O O . PRO A 1 146 ? 4.731 6.209 -11.905 1.00 73.44 146 PRO A O 1
ATOM 1126 N N . GLU A 1 147 ? 4.407 7.414 -10.042 1.00 75.25 147 GLU A N 1
ATOM 1127 C CA . GLU A 1 147 ? 4.978 8.652 -10.571 1.00 75.25 147 GLU A CA 1
ATOM 1128 C C . GLU A 1 147 ? 6.508 8.585 -10.510 1.00 75.25 147 GLU A C 1
ATOM 1130 O O . GLU A 1 147 ? 7.118 8.785 -9.455 1.00 75.25 147 GLU A O 1
ATOM 1135 N N . LEU A 1 148 ? 7.144 8.247 -11.635 1.00 76.38 148 LEU A N 1
ATOM 1136 C CA . LEU A 1 148 ? 8.604 8.200 -11.745 1.00 76.38 148 LEU A CA 1
ATOM 1137 C C . LEU A 1 148 ? 9.181 9.629 -11.818 1.00 76.38 148 LEU A C 1
ATOM 1139 O O . LEU A 1 148 ? 8.641 10.455 -12.565 1.00 76.38 148 LEU A O 1
ATOM 1143 N N . PRO A 1 149 ? 10.294 9.933 -11.118 1.00 72.31 149 PRO A N 1
ATOM 1144 C CA . PRO A 1 149 ? 10.967 11.220 -11.241 1.00 72.31 149 PRO A CA 1
ATOM 1145 C C . PRO A 1 149 ? 11.293 11.537 -12.702 1.00 72.31 149 PRO A C 1
ATOM 1147 O O . PRO A 1 149 ?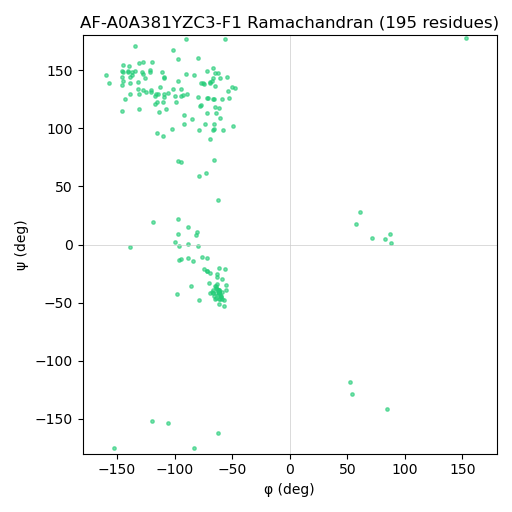 11.850 10.713 -13.431 1.00 72.31 149 PRO A O 1
ATOM 1150 N N . SER A 1 150 ? 10.975 12.753 -13.140 1.00 68.81 150 SER A N 1
ATOM 1151 C CA . SER A 1 150 ? 11.395 13.216 -14.457 1.00 68.81 150 SER A CA 1
ATOM 1152 C C . SER A 1 150 ? 12.901 13.462 -14.461 1.00 68.81 150 SER A C 1
ATOM 1154 O O . SER A 1 150 ? 13.402 14.252 -13.657 1.00 68.81 150 SER A O 1
ATOM 1156 N N . TYR A 1 151 ? 13.619 12.848 -15.401 1.00 68.19 151 TYR A N 1
ATOM 1157 C CA . TYR A 1 151 ? 15.001 13.222 -15.678 1.00 68.19 151 TYR A CA 1
ATOM 1158 C C . TYR A 1 151 ? 15.058 14.686 -16.139 1.00 68.19 151 TYR A C 1
ATOM 1160 O O . TYR A 1 151 ? 14.495 15.040 -17.174 1.00 68.19 151 TYR A O 1
ATOM 1168 N N . ASN A 1 152 ? 15.743 15.538 -15.372 1.00 71.12 152 ASN A N 1
ATOM 1169 C CA . ASN A 1 152 ? 16.018 16.922 -15.744 1.00 71.12 152 ASN A CA 1
ATOM 1170 C C . ASN A 1 152 ? 17.514 17.070 -16.043 1.00 71.12 152 ASN A C 1
ATOM 1172 O O . ASN A 1 152 ? 18.318 17.301 -15.140 1.00 71.12 152 ASN A O 1
ATOM 1176 N N . SER A 1 153 ? 17.890 16.937 -17.318 1.00 73.56 153 SER A N 1
ATOM 1177 C CA . SER A 1 153 ? 19.280 17.109 -17.761 1.00 73.56 153 SER A CA 1
ATOM 1178 C C . SER A 1 153 ? 19.859 18.464 -17.368 1.00 73.56 153 SER A C 1
ATOM 1180 O O . SER A 1 153 ? 21.043 18.547 -17.060 1.00 73.56 153 SER A O 1
ATOM 1182 N N . SER A 1 154 ? 19.037 19.516 -17.368 1.00 79.12 154 SER A N 1
ATOM 1183 C CA . SER A 1 154 ? 19.479 20.876 -17.064 1.00 79.12 154 SER A CA 1
ATOM 1184 C C . SER A 1 154 ? 19.919 21.008 -15.612 1.00 79.12 154 SER A C 1
ATOM 1186 O O . SER A 1 154 ? 20.941 21.624 -15.360 1.00 79.12 154 SER A O 1
ATOM 1188 N N . TYR A 1 155 ? 19.221 20.367 -14.669 1.00 74.50 155 TYR A N 1
ATOM 1189 C CA . TYR A 1 155 ? 19.618 20.350 -13.257 1.00 74.50 155 TYR A CA 1
ATOM 1190 C C . TYR A 1 155 ? 21.017 19.748 -13.059 1.00 74.50 155 TYR A C 1
ATOM 1192 O O . TYR A 1 155 ? 21.865 20.346 -12.400 1.00 74.50 155 TYR A O 1
ATOM 1200 N N . PHE A 1 156 ? 21.288 18.601 -13.688 1.00 69.56 156 PHE A N 1
ATOM 1201 C CA . PHE A 1 156 ? 22.608 17.970 -13.614 1.00 69.56 156 PHE A CA 1
ATOM 1202 C C . PHE A 1 156 ? 23.684 18.793 -14.318 1.00 69.56 156 PHE A C 1
ATOM 1204 O O . PHE A 1 156 ? 24.782 18.927 -13.792 1.00 69.56 156 PHE A O 1
ATOM 1211 N N . GLN A 1 157 ? 23.379 19.369 -15.483 1.00 75.06 157 GLN A N 1
ATOM 1212 C CA . GLN A 1 157 ? 24.316 20.253 -16.176 1.00 75.06 157 GLN A CA 1
ATOM 1213 C C . GLN A 1 157 ? 24.631 21.501 -15.350 1.00 75.06 157 GLN A C 1
ATOM 1215 O O . GLN A 1 157 ? 25.787 21.903 -15.315 1.00 75.06 157 GLN A O 1
ATOM 1220 N N . THR A 1 158 ? 23.646 22.065 -14.646 1.00 80.62 158 THR A N 1
ATOM 1221 C CA . THR A 1 158 ? 23.848 23.182 -13.718 1.00 80.62 158 THR A CA 1
ATOM 1222 C C . THR A 1 158 ? 24.783 22.783 -12.583 1.00 80.62 158 THR A C 1
ATOM 1224 O O . THR A 1 158 ? 25.805 23.439 -12.421 1.00 80.62 158 THR A O 1
ATOM 1227 N N . ILE A 1 159 ? 24.530 21.665 -11.890 1.00 72.38 159 ILE A N 1
ATOM 1228 C CA . ILE A 1 159 ? 25.433 21.170 -10.835 1.00 72.38 159 ILE A CA 1
ATOM 1229 C C . ILE A 1 159 ? 26.848 20.953 -11.376 1.00 72.38 159 ILE A C 1
ATOM 1231 O O . ILE A 1 159 ? 27.807 21.420 -10.776 1.00 72.38 159 ILE A O 1
ATOM 1235 N N . ILE A 1 160 ? 26.989 20.278 -12.522 1.00 73.19 160 ILE A N 1
ATOM 1236 C CA . ILE A 1 160 ? 28.296 20.017 -13.144 1.00 73.19 160 ILE A CA 1
ATOM 1237 C C . ILE A 1 160 ? 29.000 21.331 -13.508 1.00 73.19 160 ILE A C 1
ATOM 1239 O O . ILE A 1 160 ? 30.208 21.441 -13.333 1.00 73.19 160 ILE A O 1
ATOM 1243 N N . SER A 1 161 ? 28.263 22.332 -13.992 1.00 75.06 161 SER A N 1
ATOM 1244 C CA . SER A 1 161 ? 28.817 23.647 -14.337 1.00 75.06 161 SER A CA 1
ATOM 1245 C C . SER A 1 161 ? 29.154 24.518 -13.124 1.00 75.06 161 SER A C 1
ATOM 1247 O O . SER A 1 161 ? 29.952 25.444 -13.246 1.00 75.06 161 SER A O 1
ATOM 1249 N N . GLU A 1 162 ? 28.549 24.233 -11.970 1.00 77.38 162 GLU A N 1
ATOM 1250 C CA . GLU A 1 162 ? 28.821 24.898 -10.694 1.00 77.38 162 GLU A CA 1
ATOM 1251 C C . GLU A 1 162 ? 30.029 24.295 -9.967 1.00 77.38 162 GLU A C 1
ATOM 1253 O O . GLU A 1 162 ? 30.554 24.930 -9.051 1.00 77.38 162 GLU A O 1
ATOM 1258 N N . VAL A 1 163 ? 30.509 23.112 -10.378 1.00 71.25 163 VAL A N 1
ATOM 1259 C CA . VAL A 1 163 ? 31.776 22.560 -9.882 1.00 71.25 163 VAL A CA 1
ATOM 1260 C C . VAL A 1 163 ? 32.915 23.481 -10.339 1.00 71.25 163 VAL A C 1
ATOM 1262 O O . VAL A 1 163 ? 33.120 23.641 -11.547 1.00 71.25 163 VAL A O 1
ATOM 1265 N N . PRO A 1 164 ? 33.678 24.094 -9.414 1.00 66.62 164 PRO A N 1
ATOM 1266 C CA . PRO A 1 164 ? 34.830 24.905 -9.778 1.00 66.62 164 PRO A CA 1
ATOM 1267 C C . PRO A 1 164 ? 35.828 24.053 -10.564 1.00 66.62 164 PRO A C 1
ATOM 1269 O O . PRO A 1 164 ? 36.256 23.001 -10.096 1.00 66.62 164 PRO A O 1
ATOM 1272 N N . ILE A 1 165 ? 36.211 24.503 -11.758 1.00 62.50 165 ILE A N 1
ATOM 1273 C CA . ILE A 1 165 ? 37.322 23.891 -12.484 1.00 62.50 165 ILE A CA 1
ATOM 1274 C C . ILE A 1 165 ? 38.595 24.300 -11.745 1.00 62.50 165 ILE A C 1
ATOM 1276 O O . ILE A 1 165 ? 38.943 25.484 -11.741 1.00 62.50 165 ILE A O 1
ATOM 1280 N N . ASP A 1 166 ? 39.283 23.344 -11.121 1.00 53.91 166 ASP A N 1
ATOM 1281 C CA . ASP A 1 166 ? 40.624 23.595 -10.610 1.00 53.91 166 ASP A CA 1
ATOM 1282 C C . ASP A 1 166 ? 41.556 23.859 -11.800 1.00 53.91 166 ASP A C 1
ATOM 1284 O O . ASP A 1 166 ? 41.910 22.972 -12.576 1.00 53.91 166 ASP A O 1
ATOM 1288 N N . SER A 1 167 ? 41.891 25.130 -12.002 1.00 54.28 167 SER A N 1
ATOM 1289 C CA . SER A 1 167 ? 42.847 25.570 -13.017 1.00 54.28 167 SER A CA 1
ATOM 1290 C C . SER A 1 167 ? 44.309 25.424 -12.570 1.00 54.28 167 SER A C 1
ATOM 1292 O O . SER A 1 167 ? 45.204 25.911 -13.265 1.00 54.28 167 SER A O 1
ATOM 1294 N N . SER A 1 168 ? 44.585 24.786 -11.428 1.00 51.66 168 SER A N 1
ATOM 1295 C CA . SER A 1 168 ? 45.940 24.447 -11.002 1.00 51.66 168 SER A CA 1
ATOM 1296 C C . SER A 1 168 ? 46.309 23.039 -11.485 1.00 51.66 168 SER A C 1
ATOM 1298 O O . SER A 1 168 ? 45.734 22.032 -11.098 1.00 51.66 168 SER A O 1
ATOM 1300 N N . GLY A 1 169 ? 47.252 22.971 -12.427 1.00 51.25 169 GLY A N 1
ATOM 1301 C CA . GLY A 1 169 ? 47.728 21.726 -13.033 1.00 51.25 169 GLY A CA 1
ATOM 1302 C C . GLY A 1 169 ? 48.601 20.884 -12.101 1.00 51.25 169 GLY A C 1
ATOM 1303 O O . GLY A 1 169 ? 49.764 20.639 -12.417 1.00 51.25 169 GLY A O 1
ATOM 1304 N N . SER A 1 170 ? 48.059 20.439 -10.973 1.00 49.47 170 SER A N 1
ATOM 1305 C CA . SER A 1 170 ? 48.644 19.387 -10.142 1.00 49.47 170 SER A CA 1
ATOM 1306 C C . SER A 1 170 ? 47.693 18.201 -10.096 1.00 49.47 170 SER A C 1
ATOM 1308 O O . SER A 1 170 ? 46.547 18.330 -9.681 1.00 49.47 170 SER A O 1
ATOM 1310 N N . GLU A 1 171 ? 48.183 17.045 -10.545 1.00 52.78 171 GLU A N 1
ATOM 1311 C CA . GLU A 1 171 ? 47.527 15.745 -10.409 1.00 52.78 171 GLU A CA 1
ATOM 1312 C C . GLU A 1 171 ? 47.454 15.343 -8.927 1.00 52.78 171 GLU A C 1
ATOM 1314 O O . GLU A 1 171 ? 48.182 14.466 -8.471 1.00 52.78 171 GLU A O 1
ATOM 1319 N N . GLU A 1 172 ? 46.592 15.986 -8.149 1.00 48.69 172 GLU A N 1
ATOM 1320 C CA . GLU A 1 172 ? 46.155 15.433 -6.872 1.00 48.69 172 GLU A CA 1
ATOM 1321 C C . GLU A 1 172 ? 44.765 14.850 -7.087 1.00 48.69 172 GLU A C 1
ATOM 1323 O O . GLU A 1 172 ? 43.761 15.550 -7.186 1.00 48.69 172 GLU A O 1
ATOM 1328 N N . GLY A 1 173 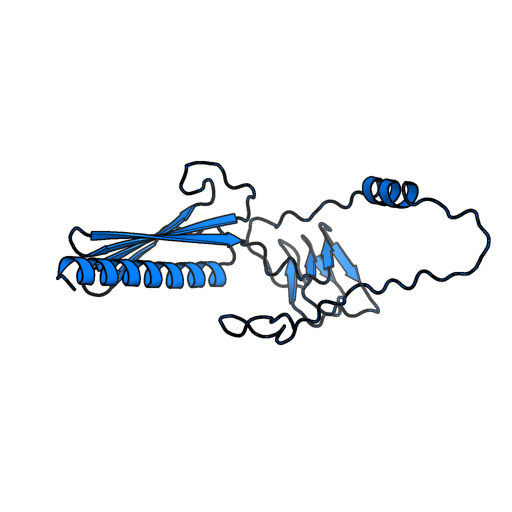? 44.726 13.528 -7.262 1.00 46.44 173 GLY A N 1
ATOM 1329 C CA . GLY A 1 173 ? 43.476 12.790 -7.292 1.00 46.44 173 GLY A CA 1
ATOM 1330 C C . GLY A 1 173 ? 42.767 12.974 -5.958 1.00 46.44 173 GLY A C 1
ATOM 1331 O O . GLY A 1 173 ? 43.204 12.428 -4.947 1.00 46.44 173 GLY A O 1
ATOM 1332 N N . GLU A 1 174 ? 41.674 13.731 -5.966 1.00 44.94 174 GLU A N 1
ATOM 1333 C CA . GLU A 1 174 ? 40.727 13.800 -4.859 1.00 44.94 174 GLU A CA 1
ATOM 1334 C C . GLU A 1 174 ? 40.203 12.381 -4.590 1.00 44.94 174 GLU A C 1
ATOM 1336 O O . GLU A 1 174 ? 39.339 11.847 -5.290 1.00 44.94 174 GLU A O 1
ATOM 1341 N N . SER A 1 175 ? 40.790 11.726 -3.590 1.00 46.22 175 SER A N 1
ATOM 1342 C CA . SER A 1 175 ? 40.297 10.471 -3.040 1.00 46.22 175 SER A CA 1
ATOM 1343 C C . SER A 1 175 ? 38.967 10.760 -2.358 1.00 46.22 175 SER A C 1
ATOM 1345 O O . SER A 1 175 ? 38.934 11.220 -1.217 1.00 46.22 175 SER A O 1
ATOM 1347 N N . PHE A 1 176 ? 37.864 10.484 -3.050 1.00 42.75 176 PHE A N 1
ATOM 1348 C CA . PHE A 1 176 ? 36.539 10.515 -2.448 1.00 42.75 176 PHE A CA 1
ATOM 1349 C C . PHE A 1 176 ? 36.428 9.345 -1.462 1.00 42.75 176 PHE A C 1
ATOM 1351 O O . PHE A 1 176 ? 36.035 8.239 -1.830 1.00 42.75 176 PHE A O 1
ATOM 1358 N N . ASP A 1 177 ? 36.785 9.582 -0.200 1.00 45.31 177 ASP A N 1
ATOM 1359 C CA . ASP A 1 177 ? 36.557 8.643 0.904 1.00 45.31 177 ASP A CA 1
ATOM 1360 C C . ASP A 1 177 ? 35.086 8.759 1.336 1.00 45.31 177 ASP A C 1
ATOM 1362 O O . ASP A 1 177 ? 34.728 9.186 2.437 1.00 45.31 177 ASP A O 1
ATOM 1366 N N . GLY A 1 178 ? 34.189 8.499 0.381 1.00 44.94 178 GLY A N 1
ATOM 1367 C CA . GLY A 1 178 ? 32.764 8.443 0.641 1.00 44.94 178 GLY A CA 1
ATOM 1368 C C . GLY A 1 178 ? 32.542 7.286 1.590 1.00 44.94 178 GLY A C 1
ATOM 1369 O O . GLY A 1 178 ? 32.773 6.156 1.185 1.00 44.94 178 GLY A O 1
ATOM 1370 N N . TRP A 1 179 ? 32.125 7.573 2.826 1.00 43.97 179 TRP A N 1
ATOM 1371 C CA . TRP A 1 179 ? 31.734 6.567 3.811 1.00 43.97 179 TRP A CA 1
ATOM 1372 C C . TRP A 1 179 ? 30.758 5.593 3.144 1.00 43.97 179 TRP A C 1
ATOM 1374 O O . TRP A 1 179 ? 29.585 5.946 2.973 1.00 43.97 179 TRP A O 1
ATOM 1384 N N . PRO A 1 180 ? 31.195 4.389 2.732 1.00 50.53 180 PRO A N 1
ATOM 1385 C CA . PRO A 1 180 ? 30.267 3.433 2.187 1.00 50.53 180 PRO A CA 1
ATOM 1386 C C . PRO A 1 180 ? 29.488 2.938 3.393 1.00 50.53 180 PRO A C 1
ATOM 1388 O O . PRO A 1 180 ? 30.006 2.195 4.225 1.00 50.53 180 PRO A O 1
ATOM 1391 N N . VAL A 1 181 ? 28.254 3.413 3.536 1.00 49.44 181 VAL A N 1
ATOM 1392 C CA . VAL A 1 181 ? 27.343 2.856 4.526 1.00 49.44 181 VAL A CA 1
ATOM 1393 C C . VAL A 1 181 ? 27.059 1.430 4.077 1.00 49.44 181 VAL A C 1
ATOM 1395 O O . VAL A 1 181 ? 26.296 1.195 3.140 1.00 49.44 181 VAL A O 1
ATOM 1398 N N . ALA A 1 182 ? 27.750 0.475 4.692 1.00 54.34 182 ALA A N 1
ATOM 1399 C CA . ALA A 1 182 ? 27.541 -0.930 4.425 1.00 54.34 182 ALA A CA 1
ATOM 1400 C C . ALA A 1 182 ? 26.270 -1.363 5.158 1.00 54.34 182 ALA A C 1
ATOM 1402 O O . ALA A 1 182 ? 26.156 -1.264 6.381 1.00 54.34 182 ALA A O 1
ATOM 1403 N N . PHE A 1 183 ? 25.290 -1.826 4.391 1.00 54.25 183 PHE A N 1
ATOM 1404 C CA . PHE A 1 183 ? 24.116 -2.472 4.948 1.00 54.25 183 PHE A CA 1
ATOM 1405 C C . PHE A 1 183 ? 24.364 -3.979 4.991 1.00 54.25 183 PHE A C 1
ATOM 1407 O O . PHE A 1 183 ? 24.756 -4.602 4.003 1.00 54.25 183 PHE A O 1
ATOM 1414 N N . SER A 1 184 ? 24.141 -4.564 6.160 1.00 72.19 184 SER A N 1
ATOM 1415 C CA . SER A 1 184 ? 24.055 -6.004 6.365 1.00 72.19 184 SER A CA 1
ATOM 1416 C C . SER A 1 184 ? 22.584 -6.433 6.367 1.00 72.19 184 SER A C 1
ATOM 1418 O O . SER A 1 184 ? 21.686 -5.617 6.567 1.00 72.19 184 SER A O 1
ATOM 1420 N N . ASN A 1 185 ? 22.312 -7.719 6.129 1.00 68.38 185 ASN A N 1
ATOM 1421 C CA . ASN A 1 185 ? 20.952 -8.281 6.123 1.00 68.38 185 ASN A CA 1
ATOM 1422 C C . ASN A 1 185 ? 19.989 -7.683 5.074 1.00 68.38 185 ASN A C 1
ATOM 1424 O O . ASN A 1 185 ? 18.778 -7.737 5.260 1.00 68.38 185 ASN A O 1
ATOM 1428 N N . CYS A 1 186 ? 20.495 -7.187 3.938 1.00 59.44 186 CYS A N 1
ATOM 1429 C CA . CYS A 1 186 ? 19.679 -6.557 2.885 1.00 59.44 186 CYS A CA 1
ATOM 1430 C C . CYS A 1 186 ? 18.544 -7.435 2.324 1.00 59.44 186 CYS A C 1
ATOM 1432 O O . CYS A 1 186 ? 17.585 -6.911 1.775 1.00 59.44 186 CYS A O 1
ATOM 1434 N N . ASN A 1 187 ? 18.629 -8.760 2.486 1.00 58.16 187 ASN A N 1
ATOM 1435 C CA . ASN A 1 187 ? 17.627 -9.711 1.993 1.00 58.16 187 ASN A CA 1
ATOM 1436 C C . ASN A 1 187 ? 16.611 -10.138 3.070 1.00 58.16 187 ASN A C 1
ATOM 1438 O O . ASN A 1 187 ? 15.875 -11.105 2.870 1.00 58.16 187 ASN A O 1
ATOM 1442 N N . LYS A 1 188 ? 16.612 -9.501 4.246 1.00 53.44 188 LYS A N 1
ATOM 1443 C CA . LYS A 1 188 ? 15.715 -9.830 5.359 1.00 53.44 188 LYS A CA 1
ATOM 1444 C C . LYS A 1 188 ? 14.677 -8.730 5.558 1.00 53.44 188 LYS A C 1
ATOM 1446 O O . LYS A 1 188 ? 14.962 -7.550 5.404 1.00 53.44 188 LYS A O 1
ATOM 1451 N N . THR A 1 189 ? 13.461 -9.132 5.913 1.00 52.31 189 THR A N 1
ATOM 1452 C CA . THR A 1 189 ? 12.314 -8.238 6.129 1.00 52.31 189 THR A CA 1
ATOM 1453 C C . THR A 1 189 ? 11.807 -8.354 7.565 1.00 52.31 189 THR A C 1
ATOM 1455 O O . THR A 1 189 ? 11.961 -9.402 8.189 1.00 52.31 189 THR A O 1
ATOM 1458 N N . GLY A 1 190 ? 11.114 -7.333 8.072 1.00 60.72 190 GLY A N 1
ATOM 1459 C CA . GLY A 1 190 ? 10.529 -7.360 9.418 1.00 60.72 190 GLY A CA 1
ATOM 1460 C C . GLY A 1 190 ? 11.531 -6.957 10.503 1.00 60.72 190 GLY A C 1
ATOM 1461 O O . GLY A 1 190 ? 12.314 -6.037 10.296 1.00 60.72 190 GLY A O 1
ATOM 1462 N N . ALA A 1 191 ? 11.494 -7.618 11.667 1.00 48.59 191 ALA A N 1
ATOM 1463 C CA . ALA A 1 191 ? 12.345 -7.276 12.817 1.00 48.59 191 ALA A CA 1
ATOM 1464 C C . ALA A 1 191 ? 13.854 -7.446 12.547 1.00 48.59 191 ALA A C 1
ATOM 1466 O O . ALA A 1 191 ? 14.662 -6.759 13.163 1.00 48.59 191 ALA A O 1
ATOM 1467 N N . ASP A 1 192 ? 14.210 -8.314 11.596 1.00 62.31 192 ASP A N 1
ATOM 1468 C CA . ASP A 1 192 ? 15.589 -8.591 11.175 1.00 62.31 192 ASP A CA 1
ATOM 1469 C C . ASP A 1 192 ? 15.994 -7.796 9.919 1.00 62.31 192 ASP A C 1
ATOM 1471 O O . ASP A 1 192 ? 16.859 -8.246 9.165 1.00 62.31 192 ASP A O 1
ATOM 1475 N N . GLY A 1 193 ? 15.313 -6.680 9.633 1.00 57.91 193 GLY A N 1
ATOM 1476 C CA . GLY A 1 193 ? 15.527 -5.870 8.431 1.00 57.91 193 GLY A CA 1
ATOM 1477 C C . GLY A 1 193 ? 16.974 -5.384 8.237 1.00 57.91 193 GLY A C 1
ATOM 1478 O O . GLY A 1 193 ? 17.836 -5.612 9.093 1.00 57.91 193 GLY A O 1
ATOM 1479 N N . PRO A 1 194 ? 17.257 -4.695 7.115 1.00 60.16 194 PRO A N 1
ATOM 1480 C CA . PRO A 1 194 ? 18.599 -4.221 6.809 1.00 60.16 194 PRO A CA 1
ATOM 1481 C C . PRO A 1 194 ? 19.172 -3.419 7.979 1.00 60.16 194 PRO A C 1
ATOM 1483 O O . PRO A 1 194 ? 18.551 -2.479 8.477 1.00 60.16 194 PRO A O 1
ATOM 1486 N N . SER A 1 195 ? 20.357 -3.815 8.428 1.00 62.41 195 SER A N 1
ATOM 1487 C CA . SER A 1 195 ? 21.069 -3.186 9.534 1.00 62.41 195 SER A CA 1
ATOM 1488 C C . SER A 1 195 ? 22.264 -2.451 8.967 1.00 62.41 195 SER A C 1
ATOM 1490 O O . SER A 1 195 ? 23.090 -3.033 8.263 1.00 62.41 195 SER A O 1
ATOM 1492 N N . GLN A 1 196 ? 22.367 -1.172 9.304 1.00 53.25 196 GLN A N 1
ATOM 1493 C CA . GLN A 1 196 ? 23.606 -0.436 9.121 1.00 53.25 196 GLN A CA 1
ATOM 1494 C C . GLN A 1 196 ? 24.656 -1.030 10.067 1.00 53.25 196 GLN A C 1
ATOM 1496 O O . GLN A 1 196 ? 24.378 -1.178 11.261 1.00 53.25 196 GLN A O 1
ATOM 1501 N N . SER A 1 197 ? 25.804 -1.430 9.519 1.00 60.25 197 SER A N 1
ATOM 1502 C CA . SER A 1 197 ? 26.980 -1.836 10.299 1.00 60.25 197 SER A CA 1
ATOM 1503 C C . SER A 1 197 ? 27.836 -0.637 10.671 1.00 60.25 197 SER A C 1
ATOM 1505 O O . SER A 1 197 ? 28.014 0.219 9.773 1.00 60.25 197 SER A O 1
#

Organism: NCBI:txid408172

Sequence (197 aa):
MSSFALLDIRTRNLSHSGLEHGIQLFKDNGSPYISPIEKNFNDGSYVITFETSSNQDGTNLPYSHFTMLKSVATINDVIRNTRVFLSSYQDAFNLAYYSNSANFTQSGTTFNGDIYSNGNLNNITISGIAYTTSGAGGTLHPEPSPELPSYNSSYFQTIISEVPIDSSGSEEGESFDGWPVAFSNCNKTGADGPSQS

Foldseek 3Di:
DDPVVVQQVVQQVVLVVLVVVLVVVCVVQLALDDDKDWDDDPQKIKIWDWAQAADPVRHGDPDNQKTKIKIWMDHPPDIDIDIDIDGSCDVVVFALEEEADQEDEDEDDEREGEYEYQHAYPRHHYPYFYEYCYYPDGHHRDDDDDDDDDDDPVVVVVVVVPPDDPPDPDPDPPPPPPPPQDWDPCVDDDPSHTDGD

Mean predicted aligned error: 12.52 Å

Secondary structure (DSSP, 8-state):
--HHHHHHHHHHHHHHHHHHHHHHHHHHH-SS----EEEEETTEEEEEEEESSB-TTSPBPS-TTEEEEEEEEEETTEEEEEEEEEE-S-SGGG-SEEE--SEEE--S-EESS-EEESSEEES-EESS-EEESS-SSSEEPPSSPP-PPPP-HHHHHHHHHHS----S-------------PEE-TT--GGG--EE-